Protein AF-A0A8T5FBT8-F1 (afdb_monomer)

Sequence (211 aa):
MKKEFRNFEDAKKFVLTLDLKTVKEWQEYCKLGTKPDNIPSIPNRTYKKEWISWGDWLATGRIATINFDYRTFKEARKFVQQLDLKRQKDWEEYRKSGKKPQDIPSNPHRTYKEEWKGIGDWLGTGRIATQDTTYRPFKEAREFVKKLGLQSGSEWTSYCKSDKKPQDIPYNTKKVYKKDWKGMGDWLGTGTIATYKIKYRSFIEARKFSQ

Solvent-accessible surface area (backbone atoms only — not comparable to full-atom values): 13052 Å² total; per-residue (Å²): 130,85,81,68,60,56,56,68,67,64,43,35,60,54,44,54,75,67,70,42,83,44,75,65,54,49,52,50,48,50,68,69,64,78,53,58,84,42,50,68,88,56,49,71,70,74,36,57,90,78,54,85,46,73,14,65,55,41,69,60,75,54,74,60,81,88,76,56,75,58,56,55,66,69,60,43,32,54,55,43,34,73,67,67,42,83,46,72,64,50,51,58,51,44,59,67,66,72,77,52,56,83,45,48,68,89,54,48,68,75,74,35,57,90,77,54,78,50,69,16,56,43,31,64,65,70,52,69,56,80,92,76,54,69,63,56,59,67,68,62,48,32,55,55,42,34,73,67,66,45,84,45,74,66,50,49,52,53,46,57,73,39,93,79,50,56,84,43,54,67,84,59,46,62,75,74,38,57,90,77,57,82,47,68,17,67,43,30,60,65,70,52,72,58,72,93,73,58,83,74,73,53,72,74,64,51,57,73,74,75,122

Mean predicted aligned error: 11.94 Å

pLDDT: mean 88.57, std 7.76, range [50.31, 96.75]

Secondary structure (DSSP, 8-state):
-PPPPPPHHHHHHHHHHTT--SHHHHHHHHHTS-S-TTS-SSHHHHTTTT---HHHHTT-----GGG--PPPHHHHHHHHHHTT--SHHHHHHHHHSS-S-TTS-SSHHHHSTTT---HHHHHTS-PPPGGG--PPPHHHHHHHHHHTT--SHHHHHHHHHSTTS-TTS-SSHHHHTTTT---HHHHHTS-PPPGGG--PPPHHHHHTT--

Radius of gyration: 32.69 Å; Cα contacts (8 Å, |Δi|>4): 165; chains: 1; bounding box: 84×32×94 Å

Structure (mmCIF, N/CA/C/O backbone):
data_AF-A0A8T5FBT8-F1
#
_entry.id   AF-A0A8T5FBT8-F1
#
loop_
_atom_site.group_PDB
_atom_site.id
_atom_site.type_symbol
_atom_site.label_atom_id
_atom_site.label_alt_id
_atom_site.label_comp_id
_atom_site.label_asym_id
_atom_site.label_entity_id
_atom_site.label_seq_id
_atom_site.pdbx_PDB_ins_code
_atom_site.Cartn_x
_atom_site.Cartn_y
_atom_site.Cartn_z
_atom_site.occupancy
_atom_site.B_iso_or_equiv
_atom_site.auth_seq_id
_atom_site.auth_comp_id
_atom_site.auth_asym_id
_atom_site.auth_atom_id
_atom_site.pdbx_PDB_model_num
ATOM 1 N N . MET A 1 1 ? 46.833 -4.107 -32.595 1.00 50.31 1 MET A N 1
ATOM 2 C CA . MET A 1 1 ? 45.722 -4.272 -33.560 1.00 50.31 1 MET A CA 1
ATOM 3 C C . MET A 1 1 ? 44.438 -3.767 -32.920 1.00 50.31 1 MET A C 1
ATOM 5 O O . MET A 1 1 ? 44.102 -4.238 -31.839 1.00 50.31 1 MET A O 1
ATOM 9 N N . LYS A 1 2 ? 43.748 -2.789 -33.521 1.00 57.59 2 LYS A N 1
ATOM 10 C CA . LYS A 1 2 ? 42.385 -2.444 -33.089 1.00 57.59 2 LYS A CA 1
ATOM 11 C C . LYS A 1 2 ? 41.481 -3.602 -33.513 1.00 57.59 2 LYS A C 1
ATOM 13 O O . LYS A 1 2 ? 41.467 -3.935 -34.691 1.00 57.59 2 LYS A O 1
ATOM 18 N N . LYS A 1 3 ? 40.798 -4.247 -32.562 1.00 70.56 3 LYS A N 1
ATOM 19 C CA . LYS A 1 3 ? 39.774 -5.244 -32.898 1.00 70.56 3 LYS A CA 1
ATOM 20 C C . LYS A 1 3 ? 38.647 -4.526 -33.635 1.00 70.56 3 LYS A C 1
ATOM 22 O O . LYS A 1 3 ? 38.112 -3.547 -33.117 1.00 70.56 3 LYS A O 1
ATOM 27 N N . GLU A 1 4 ? 38.334 -4.991 -34.834 1.00 85.88 4 GLU A N 1
ATOM 28 C CA . GLU A 1 4 ? 37.228 -4.477 -35.630 1.00 85.88 4 GLU A CA 1
ATOM 29 C C . GLU A 1 4 ? 35.958 -5.245 -35.244 1.00 85.88 4 GLU A C 1
ATOM 31 O O . GLU A 1 4 ? 35.891 -6.471 -35.355 1.00 85.88 4 GLU A O 1
ATOM 36 N N . PHE A 1 5 ? 34.979 -4.533 -34.686 1.00 90.19 5 PHE A N 1
ATOM 37 C CA . PHE A 1 5 ? 33.719 -5.121 -34.235 1.00 90.19 5 PHE A CA 1
ATOM 38 C C . PHE A 1 5 ? 32.657 -4.990 -35.324 1.00 90.19 5 PHE A C 1
ATOM 40 O O . PHE A 1 5 ? 32.619 -3.986 -36.035 1.00 90.19 5 PHE A O 1
ATOM 47 N N . ARG A 1 6 ? 31.761 -5.982 -35.428 1.00 91.69 6 ARG A N 1
ATOM 48 C CA . ARG A 1 6 ? 30.587 -5.876 -36.310 1.00 91.69 6 ARG A CA 1
ATOM 49 C C . ARG A 1 6 ? 29.723 -4.686 -35.893 1.00 91.69 6 ARG A C 1
ATOM 51 O O . ARG A 1 6 ? 29.757 -4.284 -34.727 1.00 91.69 6 ARG A O 1
ATOM 58 N N . ASN A 1 7 ? 28.915 -4.168 -36.817 1.00 92.88 7 ASN A N 1
ATOM 59 C CA . ASN A 1 7 ? 27.903 -3.166 -36.482 1.00 92.88 7 ASN A CA 1
ATOM 60 C C . ASN A 1 7 ? 26.914 -3.707 -35.427 1.00 92.88 7 ASN A C 1
ATOM 62 O O . ASN A 1 7 ? 26.814 -4.917 -35.202 1.00 92.88 7 ASN A O 1
ATOM 66 N N . PHE A 1 8 ? 26.208 -2.793 -34.761 1.00 90.44 8 PHE A N 1
ATOM 67 C CA . PHE A 1 8 ? 25.337 -3.119 -33.633 1.00 90.44 8 PHE A CA 1
ATOM 68 C C . PHE A 1 8 ? 24.254 -4.150 -33.981 1.00 90.44 8 PHE A C 1
ATOM 70 O O . PHE A 1 8 ? 24.066 -5.107 -33.233 1.00 90.44 8 PHE A O 1
ATOM 77 N N . GLU A 1 9 ? 23.595 -4.001 -35.131 1.00 89.88 9 GLU A N 1
ATOM 78 C CA . GLU A 1 9 ? 22.490 -4.871 -35.548 1.00 89.88 9 GLU A CA 1
ATOM 79 C C . GLU A 1 9 ? 22.947 -6.299 -35.860 1.00 89.88 9 GLU A C 1
ATOM 81 O O . GLU A 1 9 ? 22.329 -7.268 -35.419 1.00 89.88 9 GLU A O 1
ATOM 86 N N . ASP A 1 10 ? 24.065 -6.460 -36.564 1.00 90.75 10 ASP A N 1
ATOM 87 C CA . ASP A 1 10 ? 24.605 -7.785 -36.872 1.00 90.75 10 ASP A CA 1
ATOM 88 C C . ASP A 1 10 ? 25.160 -8.473 -35.624 1.00 90.75 10 ASP A C 1
ATOM 90 O O . ASP A 1 10 ? 25.024 -9.690 -35.464 1.00 90.75 10 ASP A O 1
ATOM 94 N N . ALA A 1 11 ? 25.747 -7.702 -34.706 1.00 92.25 11 ALA A N 1
ATOM 95 C CA . ALA A 1 11 ? 26.172 -8.227 -33.420 1.00 92.25 11 ALA A CA 1
ATOM 96 C C . ALA A 1 11 ? 24.966 -8.658 -32.569 1.00 92.25 11 ALA A C 1
ATOM 98 O O . ALA A 1 11 ? 25.002 -9.749 -31.998 1.00 92.25 11 ALA A O 1
ATOM 99 N N . LYS A 1 12 ? 23.871 -7.882 -32.554 1.00 90.44 12 LYS A N 1
ATOM 100 C CA . LYS A 1 12 ? 22.609 -8.268 -31.904 1.00 90.44 12 LYS A CA 1
ATOM 101 C C . LYS A 1 12 ? 22.050 -9.553 -32.486 1.00 90.44 12 LYS A C 1
ATOM 103 O O . LYS A 1 12 ? 21.814 -10.478 -31.720 1.00 90.44 12 LYS A O 1
ATOM 108 N N . LYS A 1 13 ? 21.905 -9.663 -33.812 1.00 90.06 13 LYS A N 1
ATOM 109 C CA . LYS A 1 13 ? 21.419 -10.894 -34.466 1.00 90.06 13 LYS A CA 1
ATOM 110 C C . LYS A 1 13 ? 22.194 -12.127 -34.012 1.00 90.06 13 LYS A C 1
ATOM 112 O O . LYS A 1 13 ? 21.581 -13.149 -33.736 1.00 90.06 13 LYS A O 1
ATOM 117 N N . PHE A 1 14 ? 23.517 -12.018 -33.878 1.00 91.00 14 PHE A N 1
ATOM 118 C CA . PHE A 1 14 ? 24.330 -13.094 -33.317 1.00 91.00 14 PHE A CA 1
ATOM 119 C C . PHE A 1 14 ? 23.972 -13.388 -31.852 1.00 91.00 14 PHE A C 1
ATOM 121 O O . PHE A 1 14 ? 23.706 -14.538 -31.516 1.00 91.00 14 PHE A O 1
ATOM 128 N N . VAL A 1 15 ? 23.914 -12.374 -30.983 1.00 90.00 15 VAL A N 1
ATOM 129 C CA . VAL A 1 15 ? 23.565 -12.562 -29.561 1.00 90.00 15 VAL A CA 1
ATOM 130 C C . VAL A 1 15 ? 22.191 -13.209 -29.373 1.00 90.00 15 VAL A C 1
ATOM 132 O O . VAL A 1 15 ? 22.046 -14.050 -28.488 1.00 90.00 15 VAL A O 1
ATOM 135 N N . LEU A 1 16 ? 21.215 -12.900 -30.233 1.00 86.94 16 LEU A N 1
ATOM 136 C CA . LEU A 1 16 ? 19.890 -13.531 -30.210 1.00 86.94 16 LEU A CA 1
ATOM 137 C C . LEU A 1 16 ? 19.959 -15.052 -30.396 1.00 86.94 16 LEU A C 1
ATOM 139 O O . LEU A 1 16 ? 19.184 -15.772 -29.776 1.00 86.94 16 LEU A O 1
ATOM 143 N N . THR A 1 17 ? 20.903 -15.552 -31.201 1.00 88.81 17 THR A N 1
ATOM 144 C CA . THR A 1 17 ? 21.064 -17.003 -31.423 1.00 88.81 17 THR A CA 1
ATOM 145 C C . THR A 1 17 ? 21.562 -17.759 -30.191 1.00 88.81 17 THR A C 1
ATOM 147 O O . THR A 1 17 ? 21.419 -18.975 -30.130 1.00 88.81 17 THR A O 1
ATOM 150 N N . LEU A 1 18 ? 22.131 -17.057 -29.204 1.00 89.06 18 LEU A N 1
ATOM 151 C CA . LEU A 1 18 ? 22.683 -17.661 -27.989 1.00 89.06 18 LEU A CA 1
ATOM 152 C C . LEU A 1 18 ? 21.629 -17.886 -26.891 1.00 89.06 18 LEU A C 1
ATOM 154 O O . LEU A 1 18 ? 21.925 -18.546 -25.901 1.00 89.06 18 LEU A O 1
ATOM 158 N N . ASP A 1 19 ? 20.438 -17.296 -27.039 1.00 87.38 19 ASP A N 1
ATOM 159 C CA . ASP A 1 19 ? 19.311 -17.353 -26.095 1.00 87.38 19 ASP A CA 1
ATOM 160 C C . ASP A 1 19 ? 19.640 -17.011 -24.621 1.00 87.38 19 ASP A C 1
ATOM 162 O O . ASP A 1 19 ? 18.972 -17.452 -23.684 1.00 87.38 19 ASP A O 1
ATOM 166 N N . LEU A 1 20 ? 20.666 -16.186 -24.398 1.00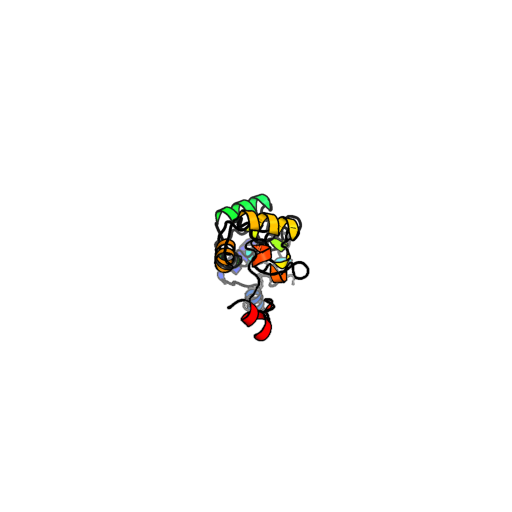 89.62 20 LEU A N 1
ATOM 167 C CA . LEU A 1 20 ? 21.128 -15.806 -23.060 1.00 89.62 20 LEU A CA 1
ATOM 168 C C . LEU A 1 20 ? 20.122 -14.863 -22.385 1.00 89.62 20 LEU A C 1
ATOM 170 O O . LEU A 1 20 ? 19.750 -13.822 -22.927 1.00 89.62 20 LEU A O 1
ATOM 174 N N . LYS A 1 21 ? 19.706 -15.184 -21.160 1.00 86.00 21 LYS A N 1
ATOM 175 C CA . LYS A 1 21 ? 18.652 -14.474 -20.415 1.00 86.00 21 LYS A CA 1
ATOM 176 C C . LYS A 1 21 ? 19.188 -13.491 -19.381 1.00 86.00 21 LYS A C 1
ATOM 178 O O . LYS A 1 21 ? 18.417 -12.703 -18.814 1.00 86.00 21 LYS A O 1
ATOM 183 N N . THR A 1 22 ? 20.484 -13.529 -19.077 1.00 87.94 22 THR A N 1
ATOM 184 C CA . THR A 1 22 ? 21.083 -12.666 -18.053 1.00 87.94 22 THR A CA 1
ATOM 185 C C . THR A 1 22 ? 22.426 -12.075 -18.467 1.00 87.94 22 THR A C 1
ATOM 187 O O . THR A 1 22 ? 23.188 -12.642 -19.244 1.00 87.94 22 THR A O 1
ATOM 190 N N . VAL A 1 23 ? 22.756 -10.919 -17.881 1.00 89.56 23 VAL A N 1
ATOM 191 C CA . VAL A 1 23 ? 24.086 -10.302 -18.034 1.00 89.56 23 VAL A CA 1
ATOM 192 C C . VAL A 1 23 ? 25.182 -11.228 -17.497 1.00 89.56 23 VAL A C 1
ATOM 194 O O . VAL A 1 23 ? 26.294 -11.229 -18.015 1.00 89.56 23 VAL A O 1
ATOM 197 N N . LYS A 1 24 ? 24.868 -12.042 -16.482 1.00 90.50 24 LYS A N 1
ATOM 198 C CA . LYS A 1 24 ? 25.791 -13.034 -15.926 1.00 90.50 24 LYS A CA 1
ATOM 199 C C . LYS A 1 24 ? 26.117 -14.123 -16.950 1.00 90.50 24 LYS A C 1
ATOM 201 O O . LYS A 1 24 ? 27.292 -14.365 -17.197 1.00 90.50 24 LYS A O 1
ATOM 206 N N . GLU A 1 25 ? 25.104 -14.691 -17.599 1.00 91.69 25 GLU A N 1
ATOM 207 C CA . GLU A 1 25 ? 25.287 -15.662 -18.687 1.00 91.69 25 GLU A CA 1
ATOM 208 C C . GLU A 1 25 ? 26.104 -15.072 -19.843 1.00 91.69 25 GLU A C 1
ATOM 210 O O . GLU A 1 25 ? 27.028 -15.712 -20.338 1.00 91.69 25 GLU A O 1
ATOM 215 N N . TRP A 1 26 ? 25.850 -13.812 -20.219 1.00 92.50 26 TRP A N 1
ATOM 216 C CA . TRP A 1 26 ? 26.673 -13.105 -21.207 1.00 92.50 26 TRP A CA 1
ATOM 217 C C . TRP A 1 26 ? 28.143 -12.986 -20.786 1.00 92.50 26 TRP A C 1
ATOM 219 O O . TRP A 1 26 ? 29.051 -13.224 -21.585 1.00 92.50 26 TRP A O 1
ATOM 229 N N . GLN A 1 27 ? 28.397 -12.617 -19.531 1.00 91.38 27 GLN A N 1
ATOM 230 C CA . GLN A 1 27 ? 29.753 -12.497 -18.999 1.00 91.38 27 GLN A CA 1
ATOM 231 C C . GLN A 1 27 ? 30.470 -13.849 -18.941 1.00 91.38 27 GLN A C 1
ATOM 233 O O . GLN A 1 27 ? 31.660 -13.909 -19.243 1.00 91.38 27 GLN A O 1
ATOM 238 N N . GLU A 1 28 ? 29.772 -14.919 -18.568 1.00 92.50 28 GLU A N 1
ATOM 239 C CA . GLU A 1 28 ? 30.306 -16.283 -18.560 1.00 92.50 28 GLU A CA 1
ATOM 240 C C . GLU A 1 28 ? 30.627 -16.752 -19.981 1.00 92.50 28 GLU A C 1
ATOM 242 O O . GLU A 1 28 ? 31.759 -17.160 -20.236 1.00 92.50 28 GLU A O 1
ATOM 247 N N . TYR A 1 29 ? 29.711 -16.557 -20.932 1.00 91.00 29 TYR A N 1
ATOM 248 C CA . TYR A 1 29 ? 29.947 -16.821 -22.353 1.00 91.00 29 TYR A CA 1
ATOM 249 C C . TYR A 1 29 ? 31.189 -16.087 -22.885 1.00 91.00 29 TYR A C 1
ATOM 251 O O . TYR A 1 29 ? 32.042 -16.679 -23.545 1.00 91.00 29 TYR A O 1
ATOM 259 N N . CYS A 1 30 ? 31.358 -14.808 -22.535 1.00 90.06 30 CYS A N 1
ATOM 260 C CA . CYS A 1 30 ? 32.544 -14.041 -22.920 1.00 90.06 30 CYS A CA 1
ATOM 261 C C . CYS A 1 30 ? 33.844 -14.585 -22.305 1.00 90.06 30 CYS A C 1
ATOM 263 O O . CYS A 1 30 ? 34.897 -14.475 -22.934 1.00 90.06 30 CYS A O 1
ATOM 265 N N . LYS A 1 31 ? 33.789 -15.136 -21.085 1.00 89.31 31 LYS A N 1
ATOM 266 C CA . LYS A 1 31 ? 34.951 -15.694 -20.372 1.00 89.31 31 LYS A CA 1
ATOM 267 C C . LYS A 1 31 ? 35.376 -17.060 -20.904 1.00 89.31 31 LYS A C 1
ATOM 269 O O . LYS A 1 31 ? 36.562 -17.359 -20.854 1.00 89.31 31 LYS A O 1
ATOM 274 N N . LEU A 1 32 ? 34.443 -17.852 -21.435 1.00 86.94 32 LEU A N 1
ATOM 275 C CA . LEU A 1 32 ? 34.729 -19.163 -22.032 1.00 86.94 32 LEU A CA 1
ATOM 276 C C . LEU A 1 32 ? 35.612 -19.079 -23.289 1.00 86.94 32 LEU A C 1
ATOM 278 O O . LEU A 1 32 ? 36.100 -20.100 -23.758 1.00 86.94 32 LEU A O 1
ATOM 282 N N . GLY A 1 33 ? 35.813 -17.883 -23.854 1.00 77.06 33 GLY A N 1
ATOM 283 C CA . GLY A 1 33 ? 36.678 -17.674 -25.019 1.00 77.06 33 GLY A CA 1
ATOM 284 C C . GLY A 1 33 ? 36.089 -18.169 -26.344 1.00 77.06 33 GLY A C 1
ATOM 285 O O . GLY A 1 33 ? 36.704 -17.984 -27.386 1.00 77.06 33 GLY A O 1
ATOM 286 N N . THR A 1 34 ? 34.878 -18.731 -26.333 1.00 81.50 34 THR A N 1
ATOM 287 C CA . THR A 1 34 ? 34.148 -19.210 -27.522 1.00 81.50 34 THR A CA 1
ATOM 288 C C . THR A 1 34 ? 33.443 -18.091 -28.295 1.00 81.50 34 THR A C 1
ATOM 290 O O . THR A 1 34 ? 32.908 -18.311 -29.381 1.00 81.50 34 THR A O 1
ATOM 293 N N . LYS A 1 35 ? 33.440 -16.870 -27.747 1.00 86.69 35 LYS A N 1
ATOM 294 C CA . LYS A 1 35 ? 32.869 -15.681 -28.380 1.00 86.69 35 LYS A CA 1
ATOM 295 C C . LYS A 1 35 ? 33.712 -15.252 -29.591 1.00 86.69 35 LYS A C 1
ATOM 297 O O . LYS A 1 35 ? 34.892 -14.951 -29.398 1.00 86.69 35 LYS A O 1
ATOM 302 N N . PRO A 1 36 ? 33.108 -15.040 -30.775 1.00 88.62 36 PRO A N 1
ATOM 303 C CA . PRO A 1 36 ? 33.810 -14.499 -31.935 1.00 88.62 36 PRO A CA 1
ATOM 304 C C . PRO A 1 36 ? 34.576 -13.208 -31.616 1.00 88.62 36 PRO A C 1
ATOM 306 O O . PRO A 1 36 ? 34.110 -12.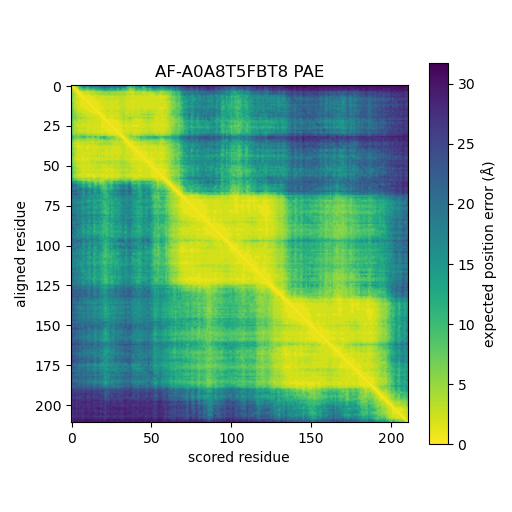356 -30.848 1.00 88.62 36 PRO A O 1
ATOM 309 N N . ASP A 1 37 ? 35.751 -13.033 -32.222 1.00 87.31 37 ASP A N 1
ATOM 310 C CA . ASP A 1 37 ? 36.612 -11.870 -31.969 1.00 87.31 37 ASP A CA 1
ATOM 311 C C . ASP A 1 37 ? 35.969 -10.535 -32.358 1.00 87.31 37 ASP A C 1
ATOM 313 O O . ASP A 1 37 ? 36.250 -9.508 -31.739 1.00 87.31 37 ASP A O 1
ATOM 317 N N . ASN A 1 38 ? 35.053 -10.567 -33.327 1.00 89.31 38 ASN A N 1
ATOM 318 C CA . ASN A 1 38 ? 34.324 -9.403 -33.821 1.00 89.31 38 ASN A CA 1
ATOM 319 C C . ASN A 1 38 ? 33.037 -9.080 -33.041 1.00 89.31 38 ASN A C 1
ATOM 321 O O . ASN A 1 38 ? 32.287 -8.190 -33.445 1.00 89.31 38 ASN A O 1
ATOM 325 N N . ILE A 1 39 ? 32.801 -9.751 -31.910 1.00 90.50 39 ILE A N 1
ATOM 326 C CA . ILE A 1 39 ? 31.744 -9.415 -30.950 1.00 90.50 39 ILE A CA 1
ATOM 327 C C . ILE A 1 39 ? 32.398 -8.832 -29.688 1.00 90.50 39 ILE A C 1
ATOM 329 O O . ILE A 1 39 ? 33.260 -9.484 -29.091 1.00 90.50 39 ILE A O 1
ATOM 333 N N . PRO A 1 40 ? 32.038 -7.620 -29.239 1.00 91.50 40 PRO A N 1
ATOM 334 C CA . PRO A 1 40 ? 32.637 -7.032 -28.046 1.00 91.50 40 PRO A CA 1
ATOM 335 C C . PRO A 1 40 ? 32.128 -7.715 -26.773 1.00 91.50 40 PRO A C 1
ATOM 337 O O . PRO A 1 40 ? 30.946 -8.009 -26.655 1.00 91.50 40 PRO A O 1
ATOM 340 N N . SER A 1 41 ? 32.991 -7.915 -25.772 1.00 91.06 41 SER A N 1
ATOM 341 C CA . SER A 1 41 ? 32.565 -8.403 -24.446 1.00 91.06 41 SER A CA 1
ATOM 342 C C . SER A 1 41 ? 31.829 -7.338 -23.622 1.00 91.06 41 SER A C 1
ATOM 344 O O . SER A 1 41 ? 31.046 -7.673 -22.733 1.00 91.06 41 SER A O 1
ATOM 346 N N . ILE A 1 42 ? 32.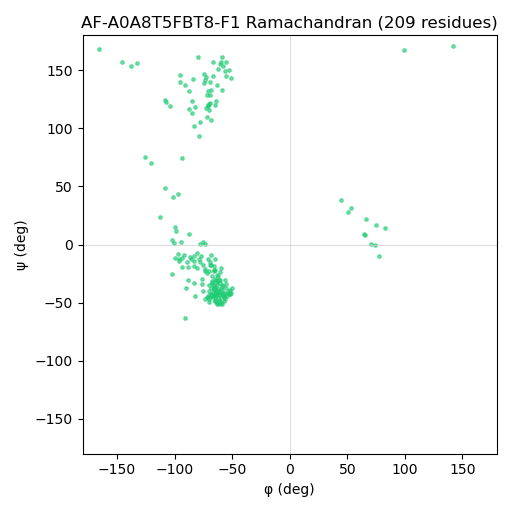059 -6.056 -23.933 1.00 91.38 42 ILE A N 1
ATOM 347 C CA . ILE A 1 42 ? 31.457 -4.890 -23.270 1.00 91.38 42 ILE A CA 1
ATOM 348 C C . ILE A 1 42 ? 30.678 -4.063 -24.317 1.00 91.38 42 ILE A C 1
ATOM 350 O O . ILE A 1 42 ? 31.113 -2.972 -24.700 1.00 91.38 42 ILE A O 1
ATOM 354 N N . PRO A 1 43 ? 29.544 -4.579 -24.829 1.00 92.31 43 PRO A N 1
ATOM 355 C CA . PRO A 1 43 ? 28.821 -3.979 -25.953 1.00 92.31 43 PRO A CA 1
ATOM 356 C C . PRO A 1 43 ? 28.291 -2.575 -25.639 1.00 92.31 43 PRO A C 1
ATOM 358 O O . PRO A 1 43 ? 28.304 -1.712 -26.507 1.00 92.31 43 PRO A O 1
ATOM 361 N N . ASN A 1 44 ? 27.941 -2.294 -24.382 1.00 91.06 44 ASN A N 1
ATOM 362 C CA . ASN A 1 44 ? 27.490 -0.974 -23.938 1.00 91.06 44 ASN A CA 1
ATOM 363 C C . ASN A 1 44 ? 28.562 0.123 -24.018 1.00 91.06 44 ASN A C 1
ATOM 365 O O . ASN A 1 44 ? 28.230 1.306 -24.032 1.00 91.06 44 ASN A O 1
ATOM 369 N N . ARG A 1 45 ? 29.850 -0.246 -24.039 1.00 90.75 45 ARG A N 1
ATOM 370 C CA . ARG A 1 45 ? 30.947 0.704 -24.281 1.00 90.75 45 ARG A CA 1
ATOM 371 C C . ARG A 1 45 ? 31.279 0.820 -25.762 1.00 90.75 45 ARG A C 1
ATOM 373 O O . ARG A 1 45 ? 31.597 1.916 -26.210 1.00 90.75 45 ARG A O 1
ATOM 380 N N . THR A 1 46 ? 31.210 -0.289 -26.496 1.00 93.19 46 THR A N 1
ATOM 381 C CA . THR A 1 46 ? 31.510 -0.323 -27.932 1.00 93.19 46 THR A CA 1
ATOM 382 C C . THR A 1 46 ? 30.439 0.395 -28.750 1.00 93.19 46 THR A C 1
ATOM 384 O O . THR A 1 46 ? 30.764 1.277 -29.535 1.00 93.19 46 THR A O 1
ATOM 387 N N . TYR A 1 47 ? 29.166 0.079 -28.520 1.00 93.00 47 TYR A N 1
ATOM 388 C CA . TYR A 1 47 ? 28.018 0.616 -29.254 1.00 93.00 47 TYR A CA 1
ATOM 389 C C . TYR A 1 47 ? 27.378 1.786 -28.512 1.00 93.00 47 TYR A C 1
ATOM 391 O O . TYR A 1 47 ? 26.169 1.840 -28.338 1.00 93.00 47 TYR A O 1
ATOM 399 N N . LYS A 1 48 ? 28.188 2.708 -27.979 1.00 89.50 48 LYS A N 1
ATOM 400 C CA . LYS A 1 48 ? 27.710 3.750 -27.052 1.00 89.50 48 LYS A CA 1
ATOM 401 C C . LYS A 1 48 ? 26.569 4.607 -27.627 1.00 89.50 48 LYS A C 1
ATOM 403 O O . LYS A 1 48 ? 25.768 5.112 -26.848 1.00 89.50 48 LYS A O 1
ATOM 408 N N . LYS A 1 49 ? 26.522 4.812 -28.950 1.00 88.50 49 LYS A N 1
ATOM 409 C CA . LYS A 1 49 ? 25.495 5.638 -29.608 1.00 88.50 49 LYS A CA 1
ATOM 410 C C . LYS A 1 49 ? 24.200 4.861 -29.854 1.00 88.50 49 LYS A C 1
ATOM 412 O O . LYS A 1 49 ? 23.129 5.446 -29.800 1.00 88.50 49 LYS A O 1
ATOM 417 N N . GLU A 1 50 ? 24.315 3.566 -30.111 1.00 91.38 50 GLU A N 1
ATOM 418 C CA . GLU A 1 50 ? 23.222 2.661 -30.466 1.00 91.38 50 GLU A CA 1
ATOM 419 C C . GLU A 1 50 ? 22.682 1.881 -29.254 1.00 91.38 50 GLU A C 1
ATOM 421 O O . GLU A 1 50 ? 21.631 1.250 -29.322 1.00 91.38 50 GLU A O 1
ATOM 426 N N . TRP A 1 51 ? 23.396 1.909 -28.127 1.00 88.75 51 TRP A N 1
ATOM 427 C CA . TRP A 1 51 ? 23.075 1.126 -26.943 1.00 88.75 51 TRP A CA 1
ATOM 428 C C . TRP A 1 51 ? 21.810 1.621 -26.239 1.00 88.75 51 TRP A C 1
ATOM 430 O O . TRP A 1 51 ? 21.796 2.692 -25.634 1.00 88.75 51 TRP A O 1
ATOM 440 N N . ILE A 1 52 ? 20.785 0.770 -26.219 1.00 84.00 52 ILE A N 1
ATOM 441 C CA . ILE A 1 52 ? 19.535 1.021 -25.493 1.00 84.00 52 ILE A CA 1
ATOM 442 C C . ILE A 1 52 ? 19.631 0.458 -24.070 1.00 84.00 52 ILE A C 1
ATOM 444 O O . ILE A 1 52 ? 19.567 1.184 -23.078 1.00 84.00 52 ILE A O 1
ATOM 448 N N . SER A 1 53 ? 19.774 -0.863 -23.941 1.00 84.94 53 SER A N 1
ATOM 449 C CA . SER A 1 53 ? 19.881 -1.536 -22.646 1.00 84.94 53 SER A CA 1
ATOM 450 C C . SER A 1 53 ? 20.384 -2.971 -22.792 1.00 84.94 53 SER A C 1
ATOM 452 O O . SER A 1 53 ? 20.369 -3.551 -23.875 1.00 84.94 53 SER A O 1
ATOM 454 N N . TRP A 1 54 ? 20.739 -3.594 -21.667 1.00 87.75 54 TRP A N 1
ATOM 455 C CA . TRP A 1 54 ? 20.988 -5.037 -21.628 1.00 87.75 54 TRP A CA 1
ATOM 456 C C . TRP A 1 54 ? 19.756 -5.865 -22.008 1.00 87.75 54 TRP A C 1
ATOM 458 O O . TRP A 1 54 ? 19.904 -6.955 -22.553 1.00 87.75 54 TRP A O 1
ATOM 468 N N . GLY A 1 55 ? 18.550 -5.358 -21.732 1.00 86.06 55 GLY A N 1
ATOM 469 C CA . GLY A 1 55 ? 17.308 -6.020 -22.118 1.00 86.06 55 GLY A CA 1
ATOM 470 C C . GLY A 1 55 ? 17.114 -6.079 -23.628 1.00 86.06 55 GLY A C 1
ATOM 471 O O . GLY A 1 55 ? 16.658 -7.102 -24.130 1.00 86.06 55 GLY A O 1
ATOM 472 N N . ASP A 1 56 ? 17.507 -5.011 -24.324 1.00 86.25 56 ASP A N 1
ATOM 473 C CA . ASP A 1 56 ? 17.507 -4.918 -25.786 1.00 86.25 56 ASP A CA 1
ATOM 474 C C . ASP A 1 56 ? 18.614 -5.783 -26.412 1.00 86.25 56 ASP A C 1
ATOM 476 O O . ASP A 1 56 ? 18.356 -6.555 -27.331 1.00 86.25 56 ASP A O 1
ATOM 480 N N . TRP A 1 57 ? 19.829 -5.731 -25.858 1.00 90.06 57 TRP A N 1
ATOM 481 C CA . TRP A 1 57 ? 20.969 -6.518 -26.341 1.00 90.06 57 TRP A CA 1
ATOM 482 C C . TRP A 1 57 ? 20.756 -8.035 -26.239 1.00 90.06 57 TRP A C 1
ATOM 484 O O . TRP A 1 57 ? 21.138 -8.774 -27.140 1.00 90.06 57 TRP A O 1
ATOM 494 N N . LEU A 1 58 ? 20.144 -8.499 -25.146 1.00 89.81 58 LEU A N 1
ATOM 495 C CA . LEU A 1 58 ? 19.856 -9.918 -24.899 1.00 89.81 58 LEU A CA 1
ATOM 496 C C . LEU A 1 58 ? 18.441 -10.333 -25.350 1.00 89.81 58 LEU A C 1
ATOM 498 O O . LEU A 1 58 ? 18.027 -11.454 -25.077 1.00 89.81 58 LEU A O 1
ATOM 502 N N . ALA A 1 59 ? 17.662 -9.416 -25.941 1.00 81.62 59 ALA A N 1
ATOM 503 C CA . ALA A 1 59 ? 16.231 -9.577 -26.242 1.00 81.62 59 ALA A CA 1
ATOM 504 C C . ALA A 1 59 ? 15.391 -10.197 -25.113 1.00 81.62 59 ALA A C 1
ATOM 506 O O . ALA A 1 59 ? 14.455 -10.963 -25.332 1.00 81.62 59 ALA A O 1
ATOM 507 N N . THR A 1 60 ? 15.692 -9.825 -23.870 1.00 77.69 60 THR A N 1
ATOM 508 C CA . THR A 1 60 ? 14.898 -10.250 -22.707 1.00 77.69 60 THR A CA 1
ATOM 509 C C . THR A 1 60 ? 13.721 -9.317 -22.436 1.00 77.69 60 THR A C 1
ATOM 511 O O . THR A 1 60 ? 12.898 -9.611 -21.571 1.00 77.69 60 THR A O 1
ATOM 514 N N . GLY A 1 61 ? 13.672 -8.153 -23.098 1.00 66.38 61 GLY A N 1
ATOM 515 C CA . GLY A 1 61 ? 12.672 -7.111 -22.843 1.00 66.38 61 GLY A CA 1
ATOM 516 C C . GLY A 1 61 ? 12.764 -6.487 -21.442 1.00 66.38 61 GLY A C 1
ATOM 517 O O . GLY A 1 61 ? 11.874 -5.744 -21.033 1.00 66.38 61 GLY A O 1
ATOM 518 N N . ARG A 1 62 ? 13.824 -6.787 -20.672 1.00 66.56 62 ARG A N 1
ATOM 519 C CA . ARG A 1 62 ? 14.024 -6.267 -19.312 1.00 66.56 62 ARG A CA 1
ATOM 520 C C . ARG A 1 62 ? 14.531 -4.827 -19.349 1.00 66.56 62 ARG A C 1
ATOM 522 O O . ARG A 1 62 ? 15.708 -4.583 -19.603 1.00 66.56 62 ARG A O 1
ATOM 529 N N . ILE A 1 63 ? 13.655 -3.883 -19.029 1.00 67.25 63 ILE A N 1
ATOM 530 C CA . ILE A 1 63 ? 14.002 -2.469 -18.855 1.00 67.25 63 ILE A CA 1
ATOM 531 C C . ILE A 1 63 ? 14.352 -2.220 -17.382 1.00 67.25 63 ILE A C 1
ATOM 533 O O . ILE A 1 63 ? 13.696 -2.735 -16.473 1.00 67.25 63 ILE A O 1
ATOM 537 N N . ALA A 1 64 ? 15.419 -1.456 -17.133 1.00 65.62 64 ALA A N 1
ATOM 538 C CA . ALA A 1 64 ? 15.780 -1.050 -15.779 1.00 65.62 64 ALA A CA 1
ATOM 539 C C . ALA A 1 64 ? 14.671 -0.169 -15.188 1.00 65.62 64 ALA A C 1
ATOM 541 O O . ALA A 1 64 ? 14.189 0.744 -15.848 1.00 65.62 64 ALA A O 1
ATOM 542 N N . THR A 1 65 ? 14.306 -0.385 -13.922 1.00 64.88 65 THR A N 1
ATOM 543 C CA . THR A 1 65 ? 13.169 0.309 -13.284 1.00 64.88 65 THR A CA 1
ATOM 544 C C . THR A 1 65 ? 13.286 1.832 -13.238 1.00 64.88 65 THR A C 1
ATOM 546 O O . THR A 1 65 ? 12.278 2.501 -13.043 1.00 64.88 65 THR A O 1
ATOM 549 N N . ILE A 1 66 ? 14.507 2.362 -13.363 1.00 64.44 66 ILE A N 1
ATOM 550 C CA . ILE A 1 66 ? 14.799 3.801 -13.420 1.00 64.44 66 ILE A CA 1
ATOM 551 C C . ILE A 1 66 ? 14.402 4.441 -14.759 1.00 64.44 66 ILE A C 1
ATOM 553 O O . ILE A 1 66 ? 14.180 5.641 -14.803 1.00 64.44 66 ILE A O 1
ATOM 557 N N . ASN A 1 67 ? 14.266 3.640 -15.818 1.00 69.50 67 ASN A N 1
ATOM 558 C CA . ASN A 1 67 ? 13.905 4.095 -17.161 1.00 69.50 67 ASN A CA 1
ATOM 559 C C . ASN A 1 67 ? 12.408 3.894 -17.465 1.00 69.50 67 ASN A C 1
ATOM 561 O O . ASN A 1 67 ? 12.021 3.939 -18.628 1.00 69.50 67 ASN A O 1
ATOM 565 N N . PHE A 1 68 ? 11.575 3.583 -16.464 1.00 74.75 68 PHE A N 1
ATOM 566 C CA . PHE A 1 68 ? 10.134 3.453 -16.678 1.00 74.75 68 PHE A CA 1
ATOM 567 C C . PHE A 1 68 ? 9.440 4.810 -16.588 1.00 74.75 68 PHE A C 1
ATOM 569 O O . PHE A 1 68 ? 9.471 5.454 -15.538 1.00 74.75 68 PHE A O 1
ATOM 576 N N . ASP A 1 69 ? 8.722 5.163 -17.652 1.00 84.06 69 ASP A N 1
ATOM 577 C CA . ASP A 1 69 ? 7.737 6.240 -17.646 1.00 84.06 69 ASP A CA 1
ATOM 578 C C . ASP A 1 69 ? 6.445 5.728 -17.000 1.00 84.06 69 ASP A C 1
ATOM 580 O O . ASP A 1 69 ? 5.602 5.085 -17.631 1.00 84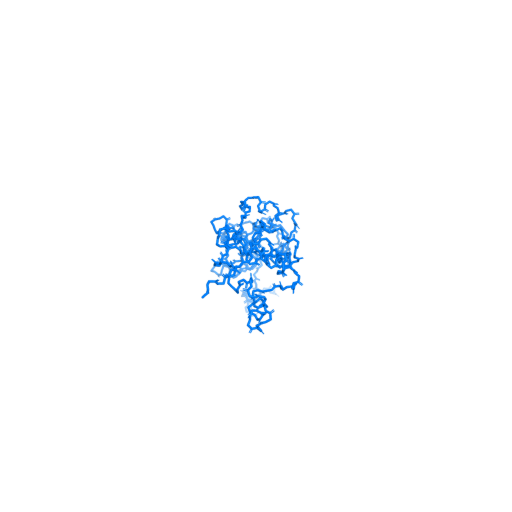.06 69 ASP A O 1
ATOM 584 N N . TYR A 1 70 ? 6.316 5.942 -15.691 1.00 89.25 70 TYR A N 1
ATOM 585 C CA . TYR A 1 70 ? 5.103 5.574 -14.965 1.00 89.25 70 TYR A CA 1
ATOM 586 C C . TYR A 1 70 ? 3.965 6.547 -15.268 1.00 89.25 70 TYR A C 1
ATOM 588 O O . TYR A 1 70 ? 4.175 7.755 -15.383 1.00 89.25 70 TYR A O 1
ATOM 596 N N . ARG A 1 71 ? 2.732 6.030 -15.288 1.00 92.50 71 ARG A N 1
ATOM 597 C CA . ARG A 1 71 ? 1.528 6.874 -15.316 1.00 92.50 71 ARG A CA 1
ATOM 598 C C . ARG A 1 71 ? 1.522 7.861 -14.154 1.00 92.50 71 ARG A C 1
ATOM 600 O O . ARG A 1 71 ? 2.081 7.581 -13.087 1.00 92.50 71 ARG A O 1
ATOM 607 N N . THR A 1 72 ? 0.789 8.960 -14.313 1.00 95.06 72 THR A N 1
ATOM 608 C CA . THR A 1 72 ? 0.514 9.860 -13.188 1.00 95.06 72 THR A CA 1
ATOM 609 C C . THR A 1 72 ? -0.195 9.104 -12.063 1.00 95.06 72 THR A C 1
ATOM 611 O O . THR A 1 72 ? -0.911 8.126 -12.309 1.00 95.06 72 THR A O 1
ATOM 614 N N . PHE A 1 73 ? -0.047 9.562 -10.815 1.00 95.38 73 PHE A N 1
ATOM 615 C CA . PHE A 1 73 ? -0.695 8.911 -9.672 1.00 95.38 73 PHE A CA 1
ATOM 616 C C . PHE A 1 73 ? -2.203 8.732 -9.889 1.00 95.38 73 PHE A C 1
ATOM 618 O O . PHE A 1 73 ? -2.745 7.663 -9.618 1.00 95.38 73 PHE A O 1
ATOM 625 N N . LYS A 1 74 ? -2.882 9.754 -10.427 1.00 96.19 74 LYS A N 1
ATOM 626 C CA . LYS A 1 74 ? -4.334 9.733 -10.661 1.00 96.19 74 LYS A CA 1
ATOM 627 C C . LYS A 1 74 ? -4.749 8.640 -11.646 1.00 96.19 74 LYS A C 1
ATOM 629 O O . LYS A 1 74 ? -5.704 7.912 -11.377 1.00 96.19 74 LYS A O 1
ATOM 634 N N . GLU A 1 75 ? -4.042 8.509 -12.763 1.00 95.69 75 GLU A N 1
ATOM 635 C CA . GLU A 1 75 ? -4.335 7.503 -13.789 1.00 95.69 75 GLU A CA 1
ATOM 636 C C . GLU A 1 75 ? -4.010 6.094 -13.302 1.00 95.69 75 GLU A C 1
ATOM 638 O O . GLU A 1 75 ? -4.804 5.170 -13.486 1.00 95.69 75 GLU A O 1
ATOM 643 N N . ALA A 1 76 ? -2.864 5.936 -12.637 1.00 96.25 76 ALA A N 1
ATOM 644 C CA . ALA A 1 76 ? -2.431 4.661 -12.093 1.00 96.25 76 ALA A CA 1
ATOM 645 C C . ALA A 1 76 ? -3.385 4.177 -10.987 1.00 96.25 76 ALA A C 1
ATOM 647 O O . ALA A 1 76 ? -3.817 3.025 -11.003 1.00 96.25 76 ALA A O 1
ATOM 648 N N . ARG A 1 77 ? -3.803 5.078 -10.089 1.00 96.62 77 ARG A N 1
ATOM 649 C CA . ARG A 1 77 ? -4.811 4.823 -9.049 1.00 96.62 77 ARG A CA 1
ATOM 650 C C . ARG A 1 77 ? -6.150 4.430 -9.661 1.00 96.62 77 ARG A C 1
ATOM 652 O O . ARG A 1 77 ? -6.713 3.421 -9.259 1.00 96.62 77 ARG A O 1
ATOM 659 N N . LYS A 1 78 ? -6.647 5.174 -10.657 1.00 96.75 78 LYS A N 1
ATOM 660 C CA . LYS A 1 78 ? -7.910 4.847 -11.343 1.00 96.75 78 LYS A CA 1
ATOM 661 C C . LYS A 1 78 ? -7.868 3.444 -11.952 1.00 96.75 78 LYS A C 1
ATOM 663 O O . LYS A 1 78 ? -8.817 2.688 -11.784 1.00 96.75 78 LYS A O 1
ATOM 668 N N . PHE A 1 79 ? -6.762 3.088 -12.604 1.00 96.31 79 PHE A N 1
ATOM 669 C CA . PHE A 1 79 ? -6.558 1.746 -13.144 1.00 96.31 79 PHE A CA 1
ATOM 670 C C . PHE A 1 79 ? -6.568 0.677 -12.044 1.00 96.31 79 PHE A C 1
ATOM 672 O O . PHE A 1 79 ? -7.282 -0.313 -12.160 1.00 96.31 79 PHE A O 1
ATOM 679 N N . VAL A 1 80 ? -5.816 0.871 -10.956 1.00 96.44 80 VAL A N 1
ATOM 680 C CA . VAL A 1 80 ? -5.754 -0.132 -9.883 1.00 96.44 80 VAL A CA 1
ATOM 681 C C . VAL A 1 80 ? -7.095 -0.300 -9.172 1.00 96.44 80 VAL A C 1
ATOM 683 O O . VAL A 1 80 ? -7.465 -1.423 -8.842 1.00 96.44 80 VAL A O 1
ATOM 686 N N . GLN A 1 81 ? -7.861 0.775 -9.000 1.00 96.25 81 GLN A N 1
ATOM 687 C CA . GLN A 1 81 ? -9.205 0.713 -8.422 1.00 96.25 81 GLN A CA 1
ATOM 688 C C . GLN A 1 81 ? -10.186 -0.092 -9.289 1.00 96.25 81 GLN A C 1
ATOM 690 O O . GLN A 1 81 ? -11.061 -0.761 -8.750 1.00 96.25 81 GLN A O 1
ATOM 695 N N . GLN A 1 82 ? -10.013 -0.102 -10.615 1.00 96.00 82 GLN A N 1
ATOM 696 C CA . GLN A 1 82 ? -10.820 -0.931 -11.523 1.00 96.00 82 GLN A CA 1
ATOM 697 C C . GLN A 1 82 ? -10.539 -2.436 -11.385 1.00 96.00 82 GLN A C 1
ATOM 699 O O . GLN A 1 82 ? -11.360 -3.241 -11.813 1.00 96.00 82 GLN A O 1
ATOM 704 N N . LEU A 1 83 ? -9.409 -2.828 -10.784 1.00 94.38 83 LEU A N 1
ATOM 705 C CA . LEU A 1 83 ? -9.075 -4.235 -10.528 1.00 94.38 83 LEU A CA 1
ATOM 706 C C . LEU A 1 83 ? -9.835 -4.823 -9.328 1.00 94.38 83 LEU A C 1
ATOM 708 O O . LEU A 1 83 ? -9.750 -6.024 -9.090 1.00 94.38 83 LEU A O 1
ATOM 712 N N . ASP A 1 84 ? -10.519 -3.977 -8.552 1.00 93.94 84 ASP A N 1
ATOM 713 C CA . ASP A 1 84 ? -11.317 -4.334 -7.374 1.00 93.94 84 ASP A CA 1
ATOM 714 C C . ASP A 1 84 ? -10.579 -5.166 -6.299 1.00 93.94 84 ASP A C 1
ATOM 716 O O . ASP A 1 84 ? -11.158 -5.975 -5.569 1.00 93.94 84 ASP A O 1
ATOM 720 N N . LEU A 1 85 ? -9.268 -4.950 -6.173 1.00 94.44 85 LEU A N 1
ATOM 721 C CA . LEU A 1 85 ? -8.422 -5.603 -5.172 1.00 94.44 85 LEU A CA 1
ATOM 722 C C . LEU A 1 85 ? -8.774 -5.101 -3.762 1.00 94.44 85 LEU A C 1
ATOM 724 O O . LEU A 1 85 ? -8.867 -3.898 -3.521 1.00 94.44 85 LEU A O 1
ATOM 728 N N . LYS A 1 86 ? -8.932 -6.004 -2.787 1.00 89.62 86 LYS A N 1
ATOM 729 C CA . LYS A 1 86 ? -9.475 -5.651 -1.460 1.00 89.62 86 LYS A CA 1
ATOM 730 C C . LYS A 1 86 ? -8.409 -5.522 -0.380 1.00 89.62 86 LYS A C 1
ATOM 732 O O . LYS A 1 86 ? -8.639 -4.882 0.653 1.00 89.62 86 LYS A O 1
ATOM 737 N N . ARG A 1 87 ? -7.269 -6.187 -0.542 1.00 90.62 87 ARG A N 1
ATOM 738 C CA . ARG A 1 87 ? -6.204 -6.275 0.462 1.00 90.62 87 ARG A CA 1
ATOM 739 C C . ARG A 1 87 ? -4.847 -5.992 -0.166 1.00 90.62 87 ARG A C 1
ATOM 741 O O . ARG A 1 87 ? -4.618 -6.229 -1.346 1.00 90.62 87 ARG A O 1
ATOM 748 N N . GLN A 1 88 ? -3.907 -5.554 0.670 1.00 91.50 88 GLN A N 1
ATOM 749 C CA . GLN A 1 88 ? -2.508 -5.400 0.265 1.00 91.50 88 GLN A CA 1
ATOM 750 C C . GLN A 1 88 ? -1.932 -6.703 -0.307 1.00 91.50 88 GLN A C 1
ATOM 752 O O . GLN A 1 88 ? -1.180 -6.664 -1.275 1.00 91.50 88 GLN A O 1
ATOM 757 N N . LYS A 1 89 ? -2.316 -7.853 0.259 1.00 93.69 89 LYS A N 1
ATOM 758 C CA . LYS A 1 89 ? -1.900 -9.163 -0.247 1.00 93.69 89 LYS A CA 1
ATOM 759 C C . LYS A 1 89 ? -2.326 -9.372 -1.705 1.00 93.69 89 LYS A C 1
ATOM 761 O O . LYS A 1 89 ? -1.513 -9.796 -2.516 1.00 93.69 89 LYS A O 1
ATOM 766 N N . ASP A 1 90 ? -3.547 -8.973 -2.051 1.00 95.06 90 ASP A N 1
ATOM 767 C CA . ASP A 1 90 ? -4.076 -9.076 -3.413 1.00 95.06 90 ASP A CA 1
ATOM 768 C C . ASP A 1 90 ? -3.246 -8.217 -4.387 1.00 95.06 90 ASP A C 1
ATOM 770 O O . ASP A 1 90 ? -2.926 -8.648 -5.493 1.00 95.06 90 ASP A O 1
ATOM 774 N N . TRP A 1 91 ? -2.805 -7.027 -3.957 1.00 95.94 91 TRP A N 1
ATOM 775 C CA . TRP A 1 91 ? -1.864 -6.202 -4.728 1.00 95.94 91 TRP A CA 1
ATOM 776 C C . TRP A 1 91 ? -0.495 -6.867 -4.905 1.00 95.94 91 TRP A C 1
ATOM 778 O O . TRP A 1 91 ? 0.103 -6.805 -5.982 1.00 95.94 91 TRP A O 1
ATOM 788 N N . GLU A 1 92 ? 0.019 -7.508 -3.856 1.00 94.88 92 GLU A N 1
ATOM 789 C CA . GLU A 1 92 ? 1.298 -8.215 -3.897 1.00 94.88 92 GLU A CA 1
ATOM 790 C C . GLU A 1 92 ? 1.274 -9.428 -4.829 1.00 94.88 92 GLU A C 1
ATOM 792 O O . GLU A 1 92 ? 2.267 -9.682 -5.515 1.00 94.88 92 GLU A O 1
ATOM 797 N N . GLU A 1 93 ? 0.160 -10.152 -4.873 1.00 95.62 93 GLU A N 1
ATOM 798 C CA . GLU A 1 93 ? -0.073 -11.256 -5.802 1.00 95.62 93 GLU A CA 1
ATOM 799 C C . GLU A 1 93 ? -0.242 -10.727 -7.233 1.00 95.62 93 GLU A C 1
ATOM 801 O O . GLU A 1 93 ? 0.455 -11.176 -8.148 1.00 95.62 93 GLU A O 1
ATOM 806 N N . TYR A 1 94 ? -1.060 -9.685 -7.425 1.00 94.69 94 TYR A N 1
ATOM 807 C CA . TYR A 1 94 ? -1.276 -9.058 -8.729 1.00 94.69 94 TYR A CA 1
ATOM 808 C C . TYR A 1 94 ? 0.030 -8.569 -9.367 1.00 94.69 94 TYR A C 1
ATOM 810 O O . TYR A 1 94 ? 0.322 -8.910 -10.515 1.00 94.69 94 TYR A O 1
ATOM 818 N N . ARG A 1 95 ? 0.879 -7.841 -8.628 1.00 92.62 95 ARG A N 1
ATOM 819 C CA . ARG A 1 95 ? 2.152 -7.332 -9.176 1.00 92.62 95 ARG A CA 1
ATOM 820 C C . ARG A 1 95 ? 3.157 -8.434 -9.530 1.00 92.62 95 ARG A C 1
ATOM 822 O O . ARG A 1 95 ? 4.045 -8.181 -10.337 1.00 92.62 95 ARG A O 1
ATOM 829 N N . LYS A 1 96 ? 3.038 -9.624 -8.927 1.00 89.25 96 LYS A N 1
ATOM 830 C CA . LYS A 1 96 ? 3.883 -10.798 -9.212 1.00 89.25 96 LYS A CA 1
ATOM 831 C C . LYS A 1 96 ? 3.336 -11.663 -10.349 1.00 89.25 96 LYS A C 1
ATOM 833 O O . LYS A 1 96 ? 4.096 -12.416 -10.940 1.00 89.25 96 LYS A O 1
ATOM 838 N N . SER A 1 97 ? 2.051 -11.536 -10.675 1.00 88.50 97 SER A N 1
ATOM 839 C CA . SER A 1 97 ? 1.364 -12.379 -11.664 1.00 88.50 97 SER A CA 1
ATOM 840 C C . SER A 1 97 ? 1.806 -12.184 -13.121 1.00 88.50 97 SER A C 1
ATOM 842 O O . SER A 1 97 ? 1.345 -12.909 -13.995 1.00 88.50 97 SER A O 1
ATOM 844 N N . GLY A 1 98 ? 2.620 -11.165 -13.415 1.00 83.56 98 GLY A N 1
ATOM 845 C CA . GLY A 1 98 ? 2.967 -10.770 -14.785 1.00 83.56 98 GLY A CA 1
ATOM 846 C C . GLY A 1 98 ? 1.873 -9.982 -15.518 1.00 83.56 98 GLY A C 1
ATOM 847 O O . GLY A 1 98 ? 2.155 -9.390 -16.551 1.00 83.56 98 GLY A O 1
ATOM 848 N N . LYS A 1 99 ? 0.652 -9.892 -14.967 1.00 87.31 99 LYS A N 1
ATOM 849 C CA . LYS A 1 99 ? -0.466 -9.129 -15.560 1.00 87.31 99 LYS A CA 1
ATOM 850 C C . LYS A 1 99 ? -0.372 -7.619 -15.335 1.00 87.31 99 LYS A C 1
ATOM 852 O O . LYS A 1 99 ? -1.082 -6.858 -15.982 1.00 87.31 99 LYS A O 1
ATOM 857 N N . LYS A 1 100 ? 0.478 -7.176 -14.401 1.00 92.00 100 LYS A N 1
ATOM 858 C CA . LYS A 1 100 ? 0.652 -5.757 -14.085 1.00 92.00 100 LYS A CA 1
ATOM 859 C C . LYS A 1 100 ? 1.333 -5.043 -15.262 1.00 92.00 100 LYS A C 1
ATOM 861 O O . LYS A 1 100 ? 2.485 -5.375 -15.553 1.00 92.00 100 LYS A O 1
ATOM 866 N N . PRO A 1 101 ? 0.704 -4.009 -15.844 1.00 89.56 101 PRO A N 1
ATOM 867 C CA . PRO A 1 101 ? 1.332 -3.186 -16.871 1.00 89.56 101 PRO A CA 1
ATOM 868 C C . PRO A 1 101 ? 2.696 -2.628 -16.432 1.00 89.56 101 PRO A C 1
ATOM 870 O O . PRO A 1 101 ? 2.947 -2.422 -15.236 1.00 89.56 101 PRO A O 1
ATOM 873 N N . GLN A 1 102 ? 3.605 -2.420 -17.387 1.00 84.38 102 GLN A N 1
ATOM 874 C CA . GLN A 1 102 ? 4.959 -1.925 -17.096 1.00 84.38 102 GLN A CA 1
ATOM 875 C C . GLN A 1 102 ? 4.954 -0.473 -16.594 1.00 84.38 102 GLN A C 1
ATOM 877 O O . GLN A 1 102 ? 5.722 -0.139 -15.696 1.00 84.38 102 GLN A O 1
ATOM 882 N N . ASP A 1 103 ? 4.019 0.335 -17.091 1.00 87.00 103 ASP A N 1
ATOM 883 C CA . ASP A 1 103 ? 3.774 1.740 -16.733 1.00 87.00 103 ASP A CA 1
ATOM 884 C C . ASP A 1 103 ? 3.073 1.925 -15.369 1.00 87.00 103 ASP A C 1
ATOM 886 O O . ASP A 1 103 ? 2.811 3.051 -14.941 1.00 87.00 103 ASP A O 1
ATOM 890 N N . ILE A 1 104 ? 2.801 0.831 -14.648 1.00 92.81 104 ILE A N 1
ATOM 891 C CA . ILE A 1 104 ? 2.302 0.846 -13.271 1.00 92.81 104 ILE A CA 1
ATOM 892 C C . ILE A 1 104 ? 3.422 0.400 -12.323 1.00 92.81 104 ILE A C 1
ATOM 894 O O . ILE A 1 104 ? 3.918 -0.729 -12.439 1.00 92.81 104 ILE A O 1
ATOM 898 N N . PRO A 1 105 ? 3.817 1.213 -11.331 1.00 92.75 105 PRO A N 1
ATOM 899 C CA . PRO A 1 105 ? 4.917 0.857 -10.444 1.00 92.75 105 PRO A CA 1
ATOM 900 C C . PRO A 1 105 ? 4.559 -0.313 -9.523 1.00 92.75 105 PRO A C 1
ATOM 902 O O . PRO A 1 105 ? 3.481 -0.374 -8.935 1.00 92.75 105 PRO A O 1
ATOM 905 N N . SER A 1 106 ? 5.507 -1.232 -9.314 1.00 92.19 106 SER A N 1
ATOM 906 C CA . SER A 1 106 ? 5.350 -2.345 -8.358 1.00 92.19 106 SER A CA 1
ATOM 907 C C . SER A 1 106 ? 5.295 -1.879 -6.897 1.00 92.19 106 SER A C 1
ATOM 909 O O . SER A 1 106 ? 4.729 -2.568 -6.045 1.00 92.19 106 SER A O 1
ATOM 911 N N . ASN A 1 107 ? 5.918 -0.735 -6.598 1.00 92.56 107 ASN A N 1
ATOM 912 C CA . ASN A 1 107 ? 5.992 -0.121 -5.272 1.00 92.56 107 ASN A CA 1
ATOM 913 C C . ASN A 1 107 ? 5.485 1.330 -5.352 1.00 92.56 107 ASN A C 1
ATOM 915 O O . ASN A 1 107 ? 6.298 2.253 -5.325 1.00 92.56 107 ASN A O 1
ATOM 919 N N . PRO A 1 108 ? 4.161 1.546 -5.448 1.00 94.50 108 PRO A N 1
ATOM 920 C CA . PRO A 1 108 ? 3.591 2.874 -5.685 1.00 94.50 108 PRO A CA 1
ATOM 921 C C . PRO A 1 108 ? 3.945 3.884 -4.585 1.00 94.50 108 PRO A C 1
ATOM 923 O O . PRO A 1 108 ? 4.214 5.032 -4.901 1.00 94.50 108 PRO A O 1
ATOM 926 N N . HIS A 1 109 ? 4.086 3.451 -3.326 1.00 93.50 109 HIS A N 1
ATOM 927 C CA . HIS A 1 109 ? 4.540 4.311 -2.221 1.00 93.50 109 HIS A CA 1
ATOM 928 C C . HIS A 1 109 ? 5.947 4.908 -2.417 1.00 93.50 109 HIS A C 1
ATOM 930 O O . HIS A 1 109 ? 6.276 5.912 -1.797 1.00 93.50 109 HIS A O 1
ATOM 936 N N . ARG A 1 110 ? 6.807 4.287 -3.240 1.00 92.31 110 ARG A N 1
ATOM 937 C CA . ARG A 1 110 ? 8.140 4.827 -3.561 1.00 92.31 110 ARG A CA 1
ATOM 938 C C . ARG A 1 110 ? 8.113 5.766 -4.757 1.00 92.31 110 ARG A C 1
ATOM 940 O O . ARG A 1 110 ? 8.954 6.656 -4.817 1.00 92.31 110 ARG A O 1
ATOM 947 N N . THR A 1 111 ? 7.199 5.525 -5.693 1.00 92.81 111 THR A N 1
ATOM 948 C CA . THR A 1 111 ? 7.058 6.308 -6.924 1.00 92.81 111 THR A CA 1
ATOM 949 C C . THR A 1 111 ? 6.249 7.581 -6.682 1.00 92.81 111 THR A C 1
ATOM 951 O O . THR A 1 111 ? 6.671 8.647 -7.102 1.00 92.81 111 THR A O 1
ATOM 954 N N . TYR A 1 112 ? 5.138 7.488 -5.951 1.00 94.62 112 TYR A N 1
ATOM 955 C CA . TYR A 1 112 ? 4.180 8.575 -5.725 1.00 94.62 112 TYR A CA 1
ATOM 956 C C . TYR A 1 112 ? 4.246 9.093 -4.287 1.00 94.62 112 TYR A C 1
ATOM 958 O O . TYR A 1 112 ? 3.233 9.143 -3.601 1.00 94.62 112 TYR A O 1
ATOM 966 N N . LYS A 1 113 ? 5.450 9.376 -3.777 1.00 93.25 113 LYS A N 1
ATOM 967 C CA . LYS A 1 113 ? 5.667 9.658 -2.344 1.00 93.25 113 LYS A CA 1
ATOM 968 C C . LYS A 1 113 ? 4.781 10.786 -1.812 1.00 93.25 113 LYS A C 1
ATOM 970 O O . LYS A 1 113 ? 4.230 10.640 -0.727 1.00 93.25 113 LYS A O 1
ATOM 975 N N . GLU A 1 114 ? 4.628 11.854 -2.590 1.00 92.62 114 GLU A N 1
ATOM 976 C CA . GLU A 1 114 ? 3.881 13.051 -2.191 1.00 92.62 114 GLU A CA 1
ATOM 977 C C . GLU A 1 114 ? 2.361 12.837 -2.258 1.00 92.62 114 GLU A C 1
ATOM 979 O O . GLU A 1 114 ? 1.615 13.355 -1.429 1.00 92.62 114 GLU A O 1
ATOM 984 N N . GLU A 1 115 ? 1.874 12.043 -3.217 1.00 94.81 115 GLU A N 1
ATOM 985 C CA . GLU A 1 115 ? 0.440 11.764 -3.361 1.00 94.81 115 GLU A CA 1
ATOM 986 C C . GLU A 1 115 ? -0.033 10.514 -2.600 1.00 94.81 115 GLU A C 1
ATOM 988 O O . GLU A 1 115 ? -1.238 10.257 -2.511 1.00 94.81 115 GLU A O 1
ATOM 993 N N . TRP A 1 116 ? 0.889 9.716 -2.056 1.00 93.62 116 TRP A N 1
ATOM 994 C CA . TRP A 1 116 ? 0.586 8.430 -1.439 1.00 93.62 116 TRP A CA 1
ATOM 995 C C . TRP A 1 116 ? -0.143 8.580 -0.100 1.00 93.62 116 TRP A C 1
ATOM 997 O O . TRP A 1 116 ? 0.444 8.906 0.928 1.00 93.62 116 TRP A O 1
ATOM 1007 N N . LYS A 1 117 ? -1.428 8.218 -0.088 1.00 89.75 117 LYS A N 1
ATOM 1008 C CA . LYS A 1 117 ? -2.288 8.228 1.113 1.00 89.75 117 LYS A CA 1
ATOM 1009 C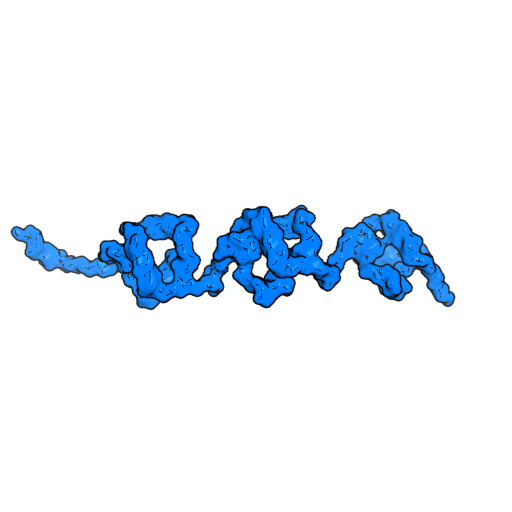 C . LYS A 1 117 ? -2.452 6.855 1.767 1.00 89.75 117 LYS A C 1
ATOM 1011 O O . LYS A 1 117 ? -3.358 6.642 2.568 1.00 89.75 117 LYS A O 1
ATOM 1016 N N . GLY A 1 118 ? -1.596 5.903 1.408 1.00 91.31 118 GLY A N 1
ATOM 1017 C CA . GLY A 1 118 ? -1.676 4.528 1.885 1.00 91.31 118 GLY A CA 1
ATOM 1018 C C . GLY A 1 118 ? -2.333 3.569 0.896 1.00 91.31 118 GLY A C 1
ATOM 1019 O O . GLY A 1 118 ? -2.965 3.946 -0.092 1.00 91.31 118 GLY A O 1
ATOM 1020 N N . ILE A 1 119 ? -2.178 2.277 1.187 1.00 93.25 119 ILE A N 1
ATOM 1021 C CA . ILE A 1 119 ? -2.627 1.204 0.296 1.00 93.25 119 ILE A CA 1
ATOM 1022 C C . ILE A 1 119 ? -4.152 1.184 0.133 1.00 93.25 119 ILE A C 1
ATOM 1024 O O . ILE A 1 119 ? -4.647 0.818 -0.926 1.00 93.25 119 ILE A O 1
ATOM 1028 N N . GLY A 1 120 ? -4.913 1.616 1.143 1.00 92.19 120 GLY A N 1
ATOM 1029 C CA . GLY A 1 120 ? -6.369 1.668 1.042 1.00 92.19 120 GLY A CA 1
ATOM 1030 C C . GLY A 1 120 ? -6.874 2.681 0.019 1.00 92.19 120 GLY A C 1
ATOM 1031 O O . GLY A 1 120 ? -7.842 2.387 -0.677 1.00 92.19 120 GLY A O 1
ATOM 1032 N N . ASP A 1 121 ? -6.205 3.830 -0.112 1.00 93.75 121 ASP A N 1
ATOM 1033 C CA . ASP A 1 121 ? -6.512 4.827 -1.143 1.00 93.75 121 ASP A CA 1
ATOM 1034 C C . ASP A 1 121 ? -6.159 4.305 -2.543 1.00 93.75 121 ASP A C 1
ATOM 1036 O O . ASP A 1 121 ? -6.973 4.374 -3.465 1.00 93.75 121 ASP 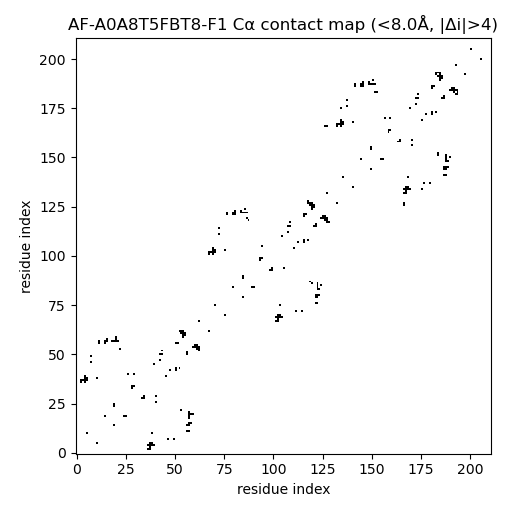A O 1
ATOM 1040 N N . TRP A 1 122 ? -4.977 3.699 -2.668 1.00 95.88 122 TRP A N 1
ATOM 1041 C CA . TRP A 1 122 ? -4.494 3.099 -3.911 1.00 95.88 122 TRP A CA 1
ATOM 1042 C C . TRP A 1 122 ? -5.421 2.012 -4.457 1.00 95.88 122 TRP A C 1
ATOM 1044 O O . TRP A 1 122 ? -5.714 1.990 -5.648 1.00 95.88 122 TRP A O 1
ATOM 1054 N N . LEU A 1 123 ? -5.911 1.134 -3.578 1.00 95.69 123 LEU A N 1
ATOM 1055 C CA . LEU A 1 123 ? -6.834 0.056 -3.940 1.00 95.69 123 LEU A CA 1
ATOM 1056 C C . LEU A 1 123 ? -8.302 0.509 -4.005 1.00 95.69 123 LEU A C 1
ATOM 1058 O O . LEU A 1 123 ? -9.150 -0.257 -4.439 1.00 95.69 123 LEU A O 1
ATOM 1062 N N . GLY A 1 124 ? -8.626 1.727 -3.555 1.00 92.44 124 GLY A N 1
ATOM 1063 C CA . GLY A 1 124 ? -10.009 2.228 -3.519 1.00 92.44 124 GLY A CA 1
ATOM 1064 C C . GLY A 1 124 ? -10.868 1.637 -2.400 1.00 92.44 124 GLY A C 1
ATOM 1065 O O . GLY A 1 124 ? -12.087 1.749 -2.430 1.00 92.44 124 GLY A O 1
ATOM 1066 N N . THR A 1 125 ? -10.248 1.025 -1.390 1.00 88.25 125 THR A N 1
ATOM 1067 C CA . THR A 1 125 ? -10.957 0.424 -0.245 1.00 88.25 125 THR A CA 1
ATOM 1068 C C . THR A 1 125 ? -11.184 1.404 0.904 1.00 88.25 125 THR A C 1
ATOM 1070 O O . THR A 1 125 ? -11.934 1.098 1.827 1.00 88.25 125 THR A O 1
ATOM 1073 N N . GLY A 1 126 ? -10.482 2.544 0.908 1.00 82.56 126 GLY A N 1
ATOM 1074 C CA . GLY A 1 126 ? -10.545 3.532 1.991 1.00 82.56 126 GLY A CA 1
ATOM 1075 C C . GLY A 1 126 ? -10.003 3.032 3.338 1.00 82.56 126 GLY A C 1
ATOM 1076 O O . GLY A 1 126 ? -10.156 3.712 4.350 1.00 82.56 126 GLY A O 1
ATOM 1077 N N . ARG A 1 127 ? -9.374 1.847 3.381 1.00 82.50 127 ARG A N 1
ATOM 1078 C CA . ARG A 1 127 ? -8.797 1.279 4.606 1.00 82.50 127 ARG A CA 1
ATOM 1079 C C . ARG A 1 127 ? -7.533 2.032 5.010 1.00 82.50 127 ARG A C 1
ATOM 1081 O O . ARG A 1 127 ? -6.532 2.002 4.297 1.00 82.50 127 ARG A O 1
ATOM 1088 N N . ILE A 1 128 ? -7.565 2.648 6.184 1.00 81.94 128 ILE A N 1
ATOM 1089 C CA . ILE A 1 128 ? -6.403 3.297 6.794 1.00 81.94 128 ILE A CA 1
ATOM 1090 C C . ILE A 1 128 ? -5.759 2.297 7.753 1.00 81.94 128 ILE A C 1
ATOM 1092 O O . ILE A 1 128 ? -6.449 1.525 8.423 1.00 81.94 128 ILE A O 1
ATOM 1096 N N . ALA A 1 129 ? -4.429 2.257 7.784 1.00 78.25 129 ALA A N 1
ATOM 1097 C CA . ALA A 1 129 ? -3.736 1.401 8.729 1.00 78.25 129 ALA A CA 1
ATOM 1098 C C . ALA A 1 129 ? -3.981 1.893 10.164 1.00 78.25 129 ALA A C 1
ATOM 1100 O O . ALA A 1 129 ? -4.079 3.093 10.420 1.00 78.25 129 ALA A O 1
ATOM 1101 N N . THR A 1 130 ? -4.075 0.966 11.117 1.00 78.44 130 THR A N 1
ATOM 1102 C CA . THR A 1 130 ? -4.436 1.286 12.507 1.00 78.44 130 THR A CA 1
ATOM 1103 C C . THR A 1 130 ? -3.515 2.334 13.135 1.00 78.44 130 THR A C 1
ATOM 1105 O O . THR A 1 130 ? -3.980 3.126 13.949 1.00 78.44 130 THR A O 1
ATOM 1108 N N . GLN A 1 131 ? -2.226 2.342 12.774 1.00 77.81 131 GLN A N 1
ATOM 1109 C CA . GLN A 1 131 ? -1.255 3.318 13.277 1.00 77.81 131 GLN A CA 1
ATOM 1110 C C . GLN A 1 131 ? -1.450 4.737 12.721 1.00 77.81 131 GLN A C 1
ATOM 1112 O O . GLN A 1 131 ? -1.077 5.691 13.391 1.00 77.81 131 GLN A O 1
ATOM 1117 N N . ASP A 1 132 ? -2.072 4.866 11.548 1.00 79.75 132 ASP A N 1
ATOM 1118 C CA . ASP A 1 132 ? -2.305 6.144 10.861 1.00 79.75 132 ASP A CA 1
ATOM 1119 C C . ASP A 1 132 ? -3.744 6.650 11.073 1.00 79.75 132 ASP A C 1
ATOM 1121 O O . ASP A 1 132 ? -4.155 7.671 10.526 1.00 79.75 132 ASP A O 1
ATOM 1125 N N . THR A 1 133 ? -4.551 5.915 11.846 1.00 84.38 133 THR A N 1
ATOM 1126 C CA . THR A 1 133 ? -5.947 6.269 12.114 1.00 84.38 133 THR A CA 1
ATOM 1127 C C . THR A 1 133 ? -6.041 7.305 13.228 1.00 84.38 133 THR A C 1
ATOM 1129 O O . THR A 1 133 ? -5.712 7.026 14.382 1.00 84.38 133 THR A O 1
ATOM 1132 N N . THR A 1 134 ? -6.590 8.474 12.902 1.00 88.56 134 THR A N 1
ATOM 1133 C CA . THR A 1 134 ? -6.993 9.477 13.893 1.00 88.56 134 THR A CA 1
ATOM 1134 C C . THR A 1 134 ? -8.391 9.154 14.410 1.00 88.56 134 THR A C 1
ATOM 1136 O O . THR A 1 134 ? -9.371 9.229 13.670 1.00 88.56 134 THR A O 1
ATOM 1139 N N . TYR A 1 135 ? -8.490 8.791 15.688 1.00 92.00 135 TYR A N 1
ATOM 1140 C CA . TYR A 1 135 ? -9.777 8.550 16.337 1.00 92.00 135 TYR A CA 1
ATOM 1141 C C . TYR A 1 135 ? -10.391 9.850 16.834 1.00 92.00 135 TYR A C 1
ATOM 1143 O O . TYR A 1 135 ? -9.696 10.715 17.372 1.00 92.00 135 TYR A O 1
ATOM 1151 N N . ARG A 1 136 ? -11.712 9.962 16.718 1.00 94.06 136 ARG A N 1
ATOM 1152 C CA . ARG A 1 136 ? -12.433 11.127 17.229 1.00 94.06 136 ARG A CA 1
ATOM 1153 C C . ARG A 1 136 ? -12.386 11.198 18.766 1.00 94.06 136 ARG A C 1
ATOM 1155 O O . ARG A 1 136 ? -12.213 10.156 19.413 1.00 94.06 136 ARG A O 1
ATOM 1162 N N . PRO A 1 137 ? -12.568 12.382 19.377 1.00 96.00 137 PRO A N 1
ATOM 1163 C CA . PRO A 1 137 ? -12.551 12.534 20.830 1.00 96.00 137 PRO A CA 1
ATOM 1164 C C . PRO A 1 137 ? -13.558 11.615 21.531 1.00 96.00 137 PRO A C 1
ATOM 1166 O O . PRO A 1 137 ? -14.664 11.396 21.036 1.00 96.00 137 PRO A O 1
ATOM 1169 N N . PHE A 1 138 ? -13.204 11.108 22.718 1.00 95.69 138 PHE A N 1
ATOM 1170 C CA . PHE A 1 138 ? -14.023 10.127 23.444 1.00 95.69 138 PHE A CA 1
ATOM 1171 C C . PHE A 1 138 ? -15.484 10.564 23.620 1.00 95.69 138 PHE A C 1
ATOM 1173 O O . PHE A 1 138 ? -16.388 9.752 23.440 1.00 95.69 138 PHE A O 1
ATOM 1180 N N . LYS A 1 139 ? -15.724 11.839 23.959 1.00 95.69 139 LYS A N 1
ATOM 1181 C CA . LYS A 1 139 ? -17.078 12.369 24.187 1.00 95.69 139 LYS A CA 1
ATOM 1182 C C . LYS A 1 139 ? -17.950 12.261 22.935 1.00 95.69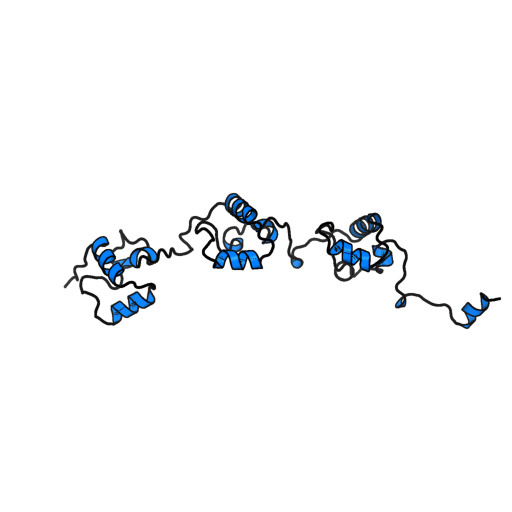 139 LYS A C 1
ATOM 1184 O O . LYS A 1 139 ? -19.025 11.675 23.015 1.00 95.69 139 LYS A O 1
ATOM 1189 N N . GLU A 1 140 ? -17.452 12.736 21.796 1.00 96.06 140 GLU A N 1
ATOM 1190 C CA . GLU A 1 140 ? -18.149 12.655 20.507 1.00 96.06 140 GLU A CA 1
ATOM 1191 C C . GLU A 1 140 ? -18.353 11.204 20.066 1.00 96.06 140 GLU A C 1
ATOM 1193 O O . GLU A 1 140 ? -19.435 10.824 19.621 1.00 96.06 140 GLU A O 1
ATOM 1198 N N . ALA A 1 141 ? -17.323 10.369 20.233 1.00 96.06 141 ALA A N 1
ATOM 1199 C CA . ALA A 1 141 ? -17.387 8.955 19.896 1.00 96.06 141 ALA A CA 1
ATOM 1200 C C . ALA A 1 141 ? -18.458 8.229 20.716 1.00 96.06 141 ALA A C 1
ATOM 1202 O O . ALA A 1 141 ? -19.249 7.459 20.175 1.00 96.06 141 ALA A O 1
ATOM 1203 N N . ARG A 1 142 ? -18.528 8.524 22.015 1.00 95.56 142 ARG A N 1
ATOM 1204 C CA . ARG A 1 142 ? -19.526 7.967 22.924 1.00 95.56 142 ARG A CA 1
ATOM 1205 C C . ARG A 1 142 ? -20.933 8.443 22.575 1.00 95.56 142 ARG A C 1
ATOM 1207 O O . ARG A 1 142 ? -21.853 7.639 22.576 1.00 95.56 142 ARG A O 1
ATOM 1214 N N . GLU A 1 143 ? -21.124 9.726 22.282 1.00 96.06 143 GLU A N 1
ATOM 1215 C CA . GLU A 1 143 ? -22.431 10.253 21.863 1.00 96.06 143 GLU A CA 1
ATOM 1216 C C . GLU A 1 143 ? -22.920 9.610 20.569 1.00 96.06 143 GLU A C 1
ATOM 1218 O O . GLU A 1 143 ? -24.091 9.245 20.469 1.00 96.06 143 GLU A O 1
ATOM 1223 N N . PHE A 1 144 ? -22.021 9.411 19.605 1.00 96.12 144 PHE A N 1
ATOM 1224 C CA . PHE A 1 144 ? -22.316 8.660 18.393 1.00 96.12 144 PHE A CA 1
ATOM 1225 C C . PHE A 1 144 ? -22.743 7.222 18.711 1.00 96.12 144 PHE A C 1
ATOM 1227 O O . PHE A 1 144 ? -23.797 6.787 18.254 1.00 96.12 144 PHE A O 1
ATOM 1234 N N . VAL A 1 145 ? -21.972 6.492 19.525 1.00 95.38 145 VAL A N 1
ATOM 1235 C CA . VAL A 1 145 ? -22.286 5.090 19.841 1.00 95.38 145 VAL A CA 1
ATOM 1236 C C . VAL A 1 145 ? -23.587 4.949 20.627 1.00 95.38 145 VAL A C 1
ATOM 1238 O O . VAL A 1 145 ? -24.360 4.038 20.343 1.00 95.38 145 VAL A O 1
ATOM 1241 N N . LYS A 1 146 ? -23.890 5.871 21.545 1.00 94.94 146 LYS A N 1
ATOM 1242 C CA . LYS A 1 146 ? -25.171 5.883 22.269 1.00 94.94 146 LYS A CA 1
ATOM 1243 C C . LYS A 1 146 ? -26.372 6.007 21.331 1.00 94.94 146 LYS A C 1
ATOM 1245 O O . LYS A 1 146 ? -27.380 5.343 21.550 1.00 94.94 146 LYS A O 1
ATOM 1250 N N . LYS A 1 147 ? -26.257 6.796 20.256 1.00 95.69 147 LYS A N 1
ATOM 1251 C CA . LYS A 1 147 ? -27.314 6.935 19.236 1.00 95.69 147 LYS A CA 1
ATOM 1252 C C . LYS A 1 147 ? -27.566 5.646 18.445 1.00 95.69 147 LYS A C 1
ATOM 1254 O O . LYS A 1 147 ? -28.625 5.524 17.844 1.00 95.69 147 LYS A O 1
ATOM 1259 N N . LEU A 1 148 ? -26.632 4.689 18.450 1.00 94.25 148 LEU A N 1
ATOM 1260 C CA . LEU A 1 148 ? -26.814 3.389 17.793 1.00 94.25 148 LEU A CA 1
ATOM 1261 C C . LEU A 1 148 ? -27.749 2.451 18.573 1.00 94.25 148 LEU A C 1
ATOM 1263 O O . LEU A 1 148 ? -28.210 1.469 18.002 1.00 94.25 148 LEU A O 1
ATOM 1267 N N . GLY A 1 149 ? -28.003 2.718 19.862 1.00 94.19 149 GLY A N 1
ATOM 1268 C CA . GLY A 1 149 ? -28.937 1.932 20.676 1.00 94.19 149 GLY A CA 1
ATOM 1269 C C . GLY A 1 149 ? -28.509 0.484 20.948 1.00 94.19 149 GLY A C 1
ATOM 1270 O O . GLY A 1 149 ? -29.361 -0.353 21.236 1.00 94.19 149 GLY A O 1
ATOM 1271 N N . LEU A 1 150 ? -27.212 0.177 20.853 1.00 94.56 150 LEU A N 1
ATOM 1272 C CA . LEU A 1 150 ? -26.674 -1.170 21.076 1.00 94.56 150 LEU A CA 1
ATOM 1273 C C . LEU A 1 150 ? -26.738 -1.535 22.567 1.00 94.56 150 LEU A C 1
ATOM 1275 O O . LEU A 1 150 ? -26.287 -0.767 23.416 1.00 94.56 150 LEU A O 1
ATOM 1279 N N . GLN A 1 151 ? -27.245 -2.721 22.890 1.00 92.00 151 GLN A N 1
ATOM 1280 C CA . GLN A 1 151 ? -27.521 -3.150 24.267 1.00 92.00 151 GLN A CA 1
ATOM 1281 C C . GLN A 1 151 ? -26.397 -3.984 24.883 1.00 92.00 151 GLN A C 1
ATOM 1283 O O . GLN A 1 151 ? -26.350 -4.191 26.097 1.00 92.00 151 GLN A O 1
ATOM 1288 N N . SER A 1 152 ? -25.467 -4.480 24.067 1.00 91.12 152 SER A N 1
ATOM 1289 C CA . SER A 1 152 ? -24.481 -5.456 24.520 1.00 91.12 152 SER A CA 1
ATOM 1290 C C . SER A 1 152 ? -23.118 -5.308 23.844 1.00 91.12 152 SER A C 1
ATOM 1292 O O . SER A 1 152 ? -22.974 -4.798 22.731 1.00 91.12 152 SER A O 1
ATOM 1294 N N . GLY A 1 153 ? -22.072 -5.806 24.511 1.00 90.31 153 GLY A N 1
ATOM 1295 C CA . GLY A 1 153 ? -20.730 -5.875 23.921 1.00 90.31 153 GLY A CA 1
ATOM 1296 C C . GLY A 1 153 ? -20.658 -6.789 22.686 1.00 90.31 153 GLY A C 1
ATOM 1297 O O . GLY A 1 153 ? -19.823 -6.573 21.804 1.0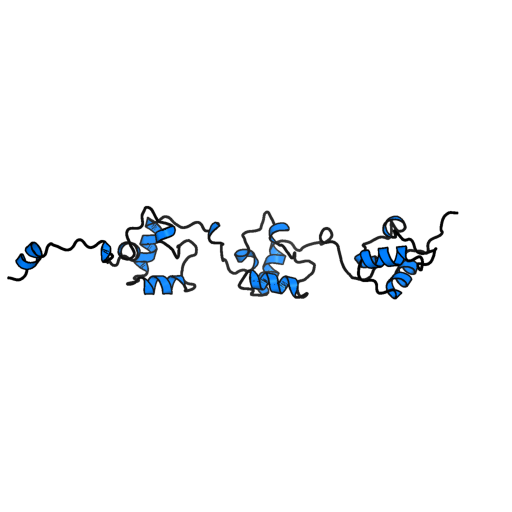0 90.31 153 GLY A O 1
ATOM 1298 N N . SER A 1 154 ? -21.545 -7.783 22.590 1.00 92.25 154 SER A N 1
ATOM 1299 C CA . SER A 1 154 ? -21.710 -8.644 21.412 1.00 92.25 154 SER A CA 1
ATOM 1300 C C . SER A 1 154 ? -22.289 -7.880 20.224 1.00 92.25 154 SER A C 1
ATOM 1302 O O . SER A 1 154 ? -21.774 -8.003 19.111 1.00 92.25 154 SER A O 1
ATOM 1304 N N . GLU A 1 155 ? -23.294 -7.035 20.452 1.00 94.75 155 GLU A N 1
ATOM 1305 C CA . GLU A 1 155 ? -23.822 -6.130 19.428 1.00 94.75 155 GLU A CA 1
ATOM 1306 C C . GLU A 1 155 ? -22.774 -5.109 18.989 1.00 94.75 155 GLU A C 1
ATOM 1308 O O . GLU A 1 155 ? -22.581 -4.921 17.791 1.00 94.75 155 GLU A O 1
ATOM 1313 N N . TRP A 1 156 ? -22.016 -4.529 19.927 1.00 95.06 156 TRP A N 1
ATOM 1314 C CA . TRP A 1 156 ? -20.882 -3.656 19.602 1.00 95.06 156 TRP A CA 1
ATOM 1315 C C . TRP A 1 156 ? -19.859 -4.347 18.699 1.00 95.06 156 TRP A C 1
ATOM 1317 O O . TRP A 1 156 ? -19.426 -3.792 17.689 1.00 95.06 156 TRP A O 1
ATOM 1327 N N . THR A 1 157 ? -19.493 -5.583 19.037 1.00 93.88 157 THR A N 1
ATOM 1328 C CA . THR A 1 157 ? -18.551 -6.381 18.246 1.00 93.88 157 THR A CA 1
ATOM 1329 C C . THR A 1 157 ? -19.093 -6.659 16.845 1.00 93.88 157 THR A C 1
ATOM 1331 O O . THR A 1 157 ? -18.351 -6.553 15.869 1.00 93.88 157 THR A O 1
ATOM 1334 N N . SER A 1 158 ? -20.381 -6.983 16.734 1.00 94.25 158 SER A N 1
ATOM 1335 C CA . SER A 1 158 ? -21.046 -7.257 15.456 1.00 94.25 158 SER A CA 1
ATOM 1336 C C . SER A 1 158 ? -21.141 -5.999 14.592 1.00 94.25 158 SER A C 1
ATOM 1338 O O . SER A 1 158 ? -20.772 -6.029 13.420 1.00 94.25 158 SER A O 1
ATOM 1340 N N . TYR A 1 159 ? -21.516 -4.865 15.191 1.00 94.12 159 TYR A N 1
ATOM 1341 C CA . TYR A 1 159 ? -21.503 -3.556 14.545 1.00 94.12 159 TYR A CA 1
ATOM 1342 C C . TYR A 1 159 ? -20.109 -3.209 14.018 1.00 94.12 159 TYR A C 1
ATOM 1344 O O . TYR A 1 159 ? -19.962 -2.815 12.863 1.00 94.12 159 TYR A O 1
ATOM 1352 N N . CYS A 1 160 ? -19.065 -3.427 14.820 1.00 91.75 160 CYS A N 1
ATOM 1353 C CA . CYS A 1 160 ? -17.705 -3.098 14.414 1.00 91.75 160 CYS A CA 1
ATOM 1354 C C . CYS A 1 160 ? -17.132 -3.995 13.310 1.00 91.75 160 CYS A C 1
ATOM 1356 O O . CYS A 1 160 ? -16.189 -3.581 12.639 1.00 91.75 160 CYS A O 1
ATOM 1358 N N . LYS A 1 161 ? -17.661 -5.213 13.152 1.00 88.00 161 LYS A N 1
ATOM 1359 C CA . LYS A 1 161 ? -17.319 -6.130 12.054 1.00 88.00 161 LYS A CA 1
ATOM 1360 C C . LYS A 1 161 ? -18.103 -5.840 10.773 1.00 88.00 161 LYS A C 1
ATOM 1362 O O . LYS A 1 161 ? -17.739 -6.365 9.728 1.00 88.00 161 LYS A O 1
ATOM 1367 N N . SER A 1 162 ? -19.164 -5.042 10.858 1.00 87.75 162 SER A N 1
ATOM 1368 C CA . SER A 1 162 ? -19.917 -4.589 9.692 1.00 87.75 162 SER A CA 1
ATOM 1369 C C . SER A 1 162 ? -19.219 -3.421 8.992 1.00 87.75 162 SER A C 1
ATOM 1371 O O . SER A 1 162 ? -18.439 -2.691 9.606 1.00 87.75 162 SER A O 1
ATOM 1373 N N . ASP A 1 163 ? -19.585 -3.167 7.737 1.00 82.38 163 ASP A N 1
ATOM 1374 C CA . ASP A 1 163 ? -19.098 -2.010 6.973 1.00 82.38 163 ASP A CA 1
ATOM 1375 C C . ASP A 1 163 ? -19.714 -0.671 7.427 1.00 82.38 163 ASP A C 1
ATOM 1377 O O . ASP A 1 163 ? -19.399 0.384 6.882 1.00 82.38 163 ASP A O 1
ATOM 1381 N N . LYS A 1 164 ? -20.588 -0.688 8.445 1.00 87.50 164 LYS A N 1
ATOM 1382 C CA . LYS A 1 164 ? -21.262 0.512 8.964 1.00 87.50 164 LYS A CA 1
ATOM 1383 C C . LYS A 1 164 ? -20.414 1.296 9.962 1.00 87.50 164 LYS A C 1
ATOM 1385 O O . LYS A 1 164 ? -20.721 2.455 10.223 1.00 87.50 164 LYS A O 1
ATOM 1390 N N . LYS A 1 165 ? -19.372 0.689 10.546 1.00 90.81 165 LYS A N 1
ATOM 1391 C CA . LYS A 1 165 ? -18.536 1.350 11.555 1.00 90.81 165 LYS A CA 1
ATOM 1392 C C . LYS A 1 165 ? -17.671 2.436 10.897 1.00 90.81 165 LYS A C 1
ATOM 1394 O O . LYS A 1 165 ? -16.785 2.092 10.113 1.00 90.81 165 LYS A O 1
ATOM 1399 N N . PRO A 1 166 ? -17.812 3.712 11.293 1.00 89.38 166 PRO A N 1
ATOM 1400 C CA . PRO A 1 166 ? -16.925 4.770 10.824 1.00 89.38 166 PRO A CA 1
ATOM 1401 C C . PRO A 1 166 ? -15.447 4.467 11.117 1.00 89.38 166 PRO A C 1
ATOM 1403 O O . PRO A 1 166 ? -15.117 3.786 12.097 1.00 89.38 166 PRO A O 1
ATOM 1406 N N . GLN A 1 167 ? -14.541 4.952 10.266 1.00 85.62 167 GLN A N 1
ATOM 1407 C CA . GLN A 1 167 ? -13.098 4.703 10.411 1.00 85.62 167 GLN A CA 1
ATOM 1408 C C . GLN A 1 167 ? -12.505 5.392 11.651 1.00 85.62 167 GLN A C 1
ATOM 1410 O O . GLN A 1 167 ? -11.620 4.839 12.296 1.00 85.62 167 GLN A O 1
ATOM 1415 N N . ASP A 1 168 ? -13.057 6.541 12.039 1.00 89.75 168 ASP A N 1
ATOM 1416 C CA . ASP A 1 168 ? -12.666 7.345 13.205 1.00 89.75 168 ASP A CA 1
ATOM 1417 C C . ASP A 1 168 ? -13.189 6.792 14.548 1.00 89.75 168 ASP A C 1
ATOM 1419 O O . ASP A 1 168 ? -12.914 7.361 15.609 1.00 89.75 168 ASP A O 1
ATOM 1423 N N . ILE A 1 169 ? -13.920 5.671 14.520 1.00 92.88 169 ILE A N 1
ATOM 1424 C CA . ILE A 1 169 ? -14.415 4.955 15.698 1.00 92.88 169 ILE A CA 1
ATOM 1425 C C . ILE A 1 169 ? -13.566 3.695 15.936 1.00 92.88 169 ILE A C 1
ATOM 1427 O O . ILE A 1 169 ? -13.541 2.787 15.089 1.00 92.88 169 ILE A O 1
ATOM 1431 N N . PRO A 1 170 ? -12.890 3.578 17.093 1.00 92.00 170 PRO A N 1
ATOM 1432 C CA . PRO A 1 170 ? -12.029 2.437 17.366 1.00 92.00 170 PRO A CA 1
ATOM 1433 C C . PRO A 1 170 ? -12.831 1.177 17.684 1.00 92.00 170 PRO A C 1
ATOM 1435 O O . PRO A 1 170 ? -13.770 1.214 18.472 1.00 92.00 170 PRO A O 1
ATOM 1438 N N . TYR A 1 171 ? -12.391 0.027 17.162 1.00 91.44 171 TYR A N 1
ATOM 1439 C CA . TYR A 1 171 ? -12.895 -1.283 17.600 1.00 91.44 171 TYR A CA 1
ATOM 1440 C C . TYR A 1 171 ? -12.557 -1.526 19.081 1.00 91.44 171 TYR A C 1
ATOM 1442 O O . TYR A 1 171 ? -13.416 -1.856 19.898 1.00 91.44 171 TYR A O 1
ATOM 1450 N N . ASN A 1 172 ? -11.280 -1.335 19.439 1.00 90.69 172 ASN A N 1
ATOM 1451 C CA . ASN A 1 172 ? -10.779 -1.522 20.799 1.00 90.69 172 ASN A CA 1
ATOM 1452 C C . ASN A 1 172 ? -10.803 -0.195 21.570 1.00 90.69 172 ASN A C 1
ATOM 1454 O O . ASN A 1 172 ? -9.773 0.439 21.810 1.00 90.69 172 ASN A O 1
ATOM 1458 N N . THR A 1 173 ? -12.007 0.213 21.950 1.00 93.06 173 THR A N 1
ATOM 1459 C CA . THR A 1 173 ? -12.303 1.459 22.672 1.00 93.06 173 THR A CA 1
ATOM 1460 C C . THR A 1 173 ? -11.527 1.583 23.981 1.00 93.06 173 THR A C 1
ATOM 1462 O O . THR A 1 173 ? -10.964 2.637 24.255 1.00 93.06 173 THR A O 1
ATOM 1465 N N . LYS A 1 174 ? -11.407 0.494 24.753 1.00 92.12 174 LYS A N 1
ATOM 1466 C CA . LYS A 1 174 ? -10.624 0.448 26.000 1.00 92.12 174 LYS A CA 1
ATOM 1467 C C . LYS A 1 174 ? -9.151 0.792 25.773 1.00 92.12 174 LYS A C 1
ATOM 1469 O O . LYS A 1 174 ? -8.543 1.445 26.618 1.00 92.12 174 LYS A O 1
ATOM 1474 N N . LYS A 1 175 ? -8.560 0.323 24.668 1.00 92.31 175 LYS A N 1
ATOM 1475 C CA . LYS A 1 175 ? -7.157 0.605 24.336 1.00 92.31 175 LYS A CA 1
ATOM 1476 C C . LYS A 1 175 ? -6.968 2.064 23.928 1.00 92.31 175 LYS A C 1
ATOM 1478 O O . LYS A 1 175 ? -6.022 2.690 24.392 1.00 92.31 175 LYS A O 1
ATOM 1483 N N . VAL A 1 176 ? -7.857 2.585 23.083 1.00 93.50 176 VAL A N 1
ATOM 1484 C CA . VAL A 1 176 ? -7.747 3.945 22.533 1.00 93.50 176 VAL A CA 1
ATOM 1485 C C . VAL A 1 176 ? -8.093 5.008 23.577 1.00 93.50 176 VAL A C 1
ATOM 1487 O O . VAL A 1 176 ? -7.321 5.934 23.791 1.00 93.50 176 VAL A O 1
ATOM 1490 N N . TYR A 1 177 ? -9.193 4.836 24.307 1.00 94.69 177 TYR A N 1
ATOM 1491 C CA . TYR A 1 177 ? -9.683 5.795 25.298 1.00 94.69 177 TYR A CA 1
ATOM 1492 C C . TYR A 1 177 ? -9.344 5.379 26.729 1.00 94.69 177 TYR A C 1
ATOM 1494 O O . TYR A 1 177 ? -10.164 5.503 27.633 1.00 94.69 177 TYR A O 1
ATOM 1502 N N . LYS A 1 178 ? -8.132 4.860 26.958 1.00 93.88 178 LYS A N 1
ATOM 1503 C CA . LYS A 1 178 ? -7.729 4.249 28.239 1.00 93.88 178 LYS A CA 1
ATOM 1504 C C . LYS A 1 178 ? -8.032 5.117 29.471 1.00 93.88 178 LYS A C 1
ATOM 1506 O O . LYS A 1 178 ? -8.383 4.565 30.509 1.00 93.88 178 LYS A O 1
ATOM 1511 N N . LYS A 1 179 ? -7.880 6.444 29.361 1.00 93.62 179 LYS A N 1
ATOM 1512 C CA . LYS A 1 179 ? -8.104 7.404 30.459 1.00 93.62 179 LYS A CA 1
ATOM 1513 C C . LYS A 1 179 ? -9.590 7.643 30.747 1.00 93.62 179 LYS A C 1
ATOM 1515 O O . LYS A 1 179 ? -9.978 7.699 31.907 1.00 93.62 179 LYS A O 1
ATOM 1520 N N . ASP A 1 180 ? -10.409 7.736 29.704 1.00 93.88 180 ASP A N 1
ATOM 1521 C CA . ASP A 1 180 ? -11.833 8.071 29.817 1.00 93.88 180 ASP A CA 1
ATOM 1522 C C . ASP A 1 180 ? -12.743 6.835 29.900 1.00 93.88 180 ASP A C 1
ATOM 1524 O O . ASP A 1 180 ? -13.929 6.939 30.216 1.00 93.88 180 ASP A O 1
ATOM 1528 N N . TRP A 1 181 ? -12.199 5.646 29.632 1.00 93.69 181 TRP A N 1
ATOM 1529 C CA . TRP A 1 181 ? -12.949 4.398 29.563 1.00 93.69 181 TRP A CA 1
ATOM 1530 C C . TRP A 1 181 ? -13.485 3.946 30.927 1.00 93.69 181 TRP A C 1
ATOM 1532 O O . TRP A 1 181 ? -12.761 3.402 31.766 1.00 93.69 181 TRP A O 1
ATOM 1542 N N . LYS A 1 182 ? -14.801 4.068 31.125 1.00 90.88 182 LYS A N 1
ATOM 1543 C CA . LYS A 1 182 ? -15.475 3.633 32.363 1.00 90.88 182 LYS A CA 1
ATOM 1544 C C . LYS A 1 182 ? -16.037 2.214 32.292 1.00 90.88 182 LYS A C 1
ATOM 1546 O O . LYS A 1 182 ? -16.197 1.565 33.330 1.00 90.88 182 LYS A O 1
ATOM 1551 N N . GLY A 1 183 ? -16.235 1.686 31.089 1.00 91.56 183 GLY A N 1
ATOM 1552 C CA . GLY A 1 183 ? -16.760 0.346 30.844 1.00 91.56 183 GLY A CA 1
ATOM 1553 C C . GLY A 1 183 ? -17.702 0.332 29.647 1.00 91.56 183 GLY A C 1
ATOM 1554 O O . GLY A 1 183 ? -18.090 1.382 29.142 1.00 91.56 183 GLY A O 1
ATOM 1555 N N . MET A 1 184 ? -18.085 -0.870 29.214 1.00 91.94 184 MET A N 1
ATOM 1556 C CA . MET A 1 184 ? -18.945 -1.023 28.039 1.00 91.94 184 MET A CA 1
ATOM 1557 C C . MET A 1 184 ? -20.330 -0.389 28.249 1.00 91.94 184 MET A C 1
ATOM 1559 O O . MET A 1 184 ? -20.854 0.212 27.322 1.00 91.94 184 MET A O 1
ATOM 1563 N N . GLY A 1 185 ? -20.884 -0.430 29.467 1.00 92.19 185 GLY A N 1
ATOM 1564 C CA . GLY A 1 185 ? -22.176 0.205 29.746 1.00 92.19 185 GLY A CA 1
ATOM 1565 C C . GLY A 1 185 ? -22.165 1.737 29.678 1.00 92.19 185 GLY A C 1
ATOM 1566 O O . GLY A 1 185 ? -23.145 2.324 29.233 1.00 92.19 185 GLY A O 1
ATOM 1567 N N . ASP A 1 186 ? -21.058 2.406 30.038 1.00 93.38 186 ASP A N 1
ATOM 1568 C CA . ASP A 1 186 ? -20.912 3.864 29.832 1.00 93.38 186 ASP A CA 1
ATOM 1569 C C . ASP A 1 186 ? -20.770 4.204 28.342 1.00 93.38 186 ASP A C 1
ATOM 1571 O O . ASP A 1 186 ? -21.354 5.176 27.860 1.00 93.38 186 ASP A O 1
ATOM 1575 N N . TRP A 1 187 ? -20.020 3.372 27.616 1.00 94.88 187 TRP A N 1
ATOM 1576 C CA . TRP A 1 187 ? -19.783 3.527 26.186 1.00 94.88 187 TRP A CA 1
ATOM 1577 C C . TRP A 1 187 ? -21.052 3.370 25.349 1.00 94.88 187 TRP A C 1
ATOM 1579 O O . TRP A 1 187 ? -21.337 4.222 24.513 1.00 94.88 187 TRP A O 1
ATOM 1589 N N . LEU A 1 188 ? -21.818 2.307 25.604 1.00 94.69 188 LEU A N 1
ATOM 1590 C CA . LEU A 1 188 ? -23.068 2.017 24.901 1.00 94.69 188 LEU A CA 1
ATOM 1591 C C . LEU A 1 188 ? -24.251 2.836 25.437 1.00 94.69 188 LEU A C 1
ATOM 1593 O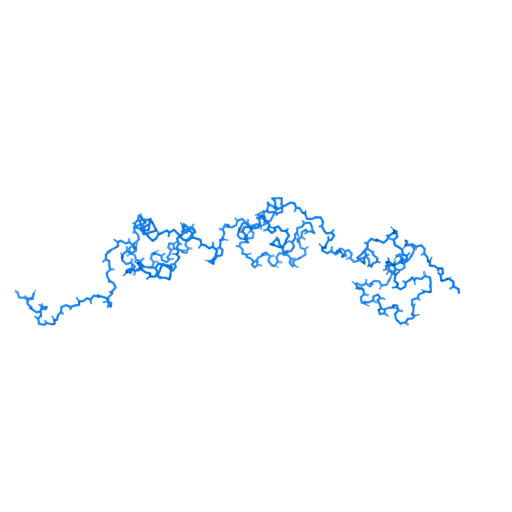 O . LEU A 1 188 ? -25.237 3.018 24.736 1.00 94.69 188 LEU A O 1
ATOM 1597 N N . GLY A 1 189 ? -24.155 3.362 26.663 1.00 92.44 189 GLY A N 1
ATOM 1598 C CA . GLY A 1 189 ? -25.245 4.095 27.313 1.00 92.44 189 GLY A CA 1
ATOM 1599 C C . GLY A 1 189 ? -26.288 3.213 27.995 1.00 92.44 189 GLY A C 1
ATOM 1600 O O . GLY A 1 189 ? -27.338 3.721 28.365 1.00 92.44 189 GLY A O 1
ATOM 1601 N N . THR A 1 190 ? -25.998 1.928 28.211 1.00 90.25 190 THR A N 1
ATOM 1602 C CA . THR A 1 190 ? -26.915 0.973 28.861 1.00 90.25 190 THR A CA 1
ATOM 1603 C C . THR A 1 190 ? -26.939 1.097 30.386 1.00 90.25 190 THR A C 1
ATOM 1605 O O . THR A 1 190 ? -27.761 0.473 31.048 1.00 90.25 190 THR A O 1
ATOM 1608 N N . GLY A 1 191 ? -25.991 1.834 30.979 1.00 80.69 191 GLY A N 1
ATOM 1609 C CA . GLY A 1 191 ? -25.855 1.949 32.437 1.00 80.69 191 GLY A CA 1
ATOM 1610 C C . GLY A 1 191 ? -25.350 0.675 33.128 1.00 80.69 191 GLY A C 1
ATOM 1611 O O . GLY A 1 191 ? -25.158 0.672 34.342 1.00 80.69 191 GLY A O 1
ATOM 1612 N N . THR A 1 192 ? -25.075 -0.398 32.377 1.00 81.75 192 THR A N 1
ATOM 1613 C CA . THR A 1 192 ? -24.592 -1.668 32.928 1.00 81.75 192 THR A CA 1
ATOM 1614 C C . THR A 1 192 ? -23.205 -1.504 33.550 1.00 81.75 192 THR A C 1
ATOM 1616 O O . THR A 1 192 ? -22.225 -1.172 32.873 1.00 81.75 192 THR A O 1
ATOM 1619 N N . ILE A 1 193 ? -23.096 -1.781 34.848 1.00 78.94 193 ILE A N 1
ATOM 1620 C CA . ILE A 1 193 ? -21.820 -1.790 35.565 1.00 78.94 193 ILE A CA 1
ATOM 1621 C C . ILE A 1 193 ? -21.206 -3.183 35.432 1.00 78.94 193 ILE A C 1
ATOM 1623 O O . ILE A 1 193 ? -21.876 -4.192 35.633 1.00 78.94 193 ILE A O 1
ATOM 1627 N N . ALA A 1 194 ? -19.920 -3.247 35.082 1.00 74.06 194 ALA A N 1
ATOM 1628 C CA . ALA A 1 194 ? -19.213 -4.521 35.022 1.00 74.06 194 ALA A CA 1
ATOM 1629 C C . ALA A 1 194 ? -19.250 -5.204 36.397 1.00 74.06 194 ALA A C 1
ATOM 1631 O O . ALA A 1 194 ? -18.954 -4.559 37.400 1.00 74.06 194 ALA A O 1
ATOM 1632 N N . THR A 1 195 ? -19.571 -6.496 36.437 1.00 77.94 195 THR A N 1
ATOM 1633 C CA . THR A 1 195 ? -19.829 -7.257 37.674 1.00 77.94 195 THR A CA 1
ATOM 1634 C C . THR A 1 195 ? -18.728 -7.127 38.723 1.00 77.94 195 THR A C 1
ATOM 1636 O O . THR A 1 195 ? -19.022 -6.944 39.898 1.00 77.94 195 THR A O 1
ATOM 1639 N N . TYR A 1 196 ? -17.460 -7.118 38.307 1.00 77.62 196 TYR A N 1
ATOM 1640 C CA . TYR A 1 196 ? -16.303 -6.949 39.197 1.00 77.62 196 TYR A CA 1
ATOM 1641 C C . TYR A 1 196 ? -16.137 -5.529 39.779 1.00 77.62 196 TYR A C 1
ATOM 1643 O O . TYR A 1 196 ? -15.327 -5.324 40.678 1.00 77.62 196 TYR A O 1
ATOM 1651 N N . LYS A 1 197 ? -16.856 -4.529 39.253 1.00 79.88 197 LYS A N 1
ATOM 1652 C CA . LYS A 1 197 ? -16.916 -3.158 39.792 1.00 79.88 197 LYS A CA 1
ATOM 1653 C C . LYS A 1 197 ? -18.142 -2.927 40.677 1.00 79.88 197 LYS A C 1
ATOM 1655 O O . LYS A 1 197 ? -18.250 -1.858 41.276 1.00 79.88 197 LYS A O 1
ATOM 1660 N N . ILE A 1 198 ? -19.076 -3.877 40.727 1.00 81.38 198 ILE A N 1
ATOM 1661 C CA . ILE A 1 198 ? -20.268 -3.764 41.564 1.00 81.38 198 ILE A CA 1
ATOM 1662 C C . ILE A 1 198 ? -19.829 -3.914 43.022 1.00 81.38 198 ILE A C 1
ATOM 1664 O O . ILE A 1 198 ? -19.266 -4.934 43.413 1.00 81.38 198 ILE A O 1
ATOM 1668 N N . LYS A 1 199 ? -20.084 -2.881 43.830 1.00 82.69 199 LYS A N 1
ATOM 1669 C CA . LYS A 1 199 ? -19.967 -2.971 45.285 1.00 82.69 199 LYS A CA 1
ATOM 1670 C C . LYS A 1 199 ? -21.257 -3.577 45.820 1.00 82.69 199 LYS A C 1
ATOM 1672 O O . LYS A 1 199 ? -22.279 -2.897 45.885 1.00 82.69 199 LYS A O 1
ATOM 1677 N N . TYR A 1 200 ? -21.211 -4.859 46.155 1.00 81.94 200 TYR A N 1
ATOM 1678 C CA . TYR A 1 200 ? -22.319 -5.523 46.828 1.00 81.94 200 TYR A CA 1
ATOM 1679 C C . TYR A 1 200 ? -22.389 -5.060 48.285 1.00 81.94 200 TYR A C 1
ATOM 1681 O O . TYR A 1 200 ? -21.359 -4.807 48.913 1.00 81.94 200 TYR A O 1
ATOM 1689 N N . ARG A 1 201 ? -23.610 -4.937 48.814 1.00 83.12 201 ARG A N 1
ATOM 1690 C CA . ARG A 1 201 ? -23.833 -4.720 50.249 1.00 83.12 201 ARG A CA 1
ATOM 1691 C C . ARG A 1 201 ? -23.296 -5.917 51.027 1.00 83.12 201 ARG A C 1
ATOM 1693 O O . ARG A 1 201 ? -23.305 -7.039 50.514 1.00 83.12 201 ARG A O 1
ATOM 1700 N N . SER A 1 202 ? -22.858 -5.693 52.263 1.00 85.94 202 SER A N 1
ATOM 1701 C CA . SER A 1 202 ? -22.522 -6.811 53.144 1.00 85.94 202 SER A CA 1
ATOM 1702 C C . SER A 1 202 ? -23.755 -7.692 53.376 1.00 85.94 202 SER A C 1
ATOM 1704 O O . SER A 1 202 ? -24.894 -7.230 53.281 1.00 85.94 202 SER A O 1
ATOM 1706 N N . PHE A 1 203 ? -23.541 -8.966 53.710 1.00 83.56 203 PHE A N 1
ATOM 1707 C CA . PHE A 1 203 ? -24.633 -9.900 54.006 1.00 83.56 203 PHE A CA 1
ATOM 1708 C C . PHE A 1 203 ? -25.595 -9.357 55.081 1.00 83.56 203 PHE A C 1
ATOM 1710 O O . PHE A 1 203 ? -26.813 -9.461 54.942 1.00 83.56 203 PHE A O 1
ATOM 1717 N N . ILE A 1 204 ? -25.048 -8.713 56.118 1.00 84.44 204 ILE A N 1
ATOM 1718 C CA . ILE A 1 204 ? -25.818 -8.116 57.218 1.00 84.44 204 ILE A CA 1
ATOM 1719 C C . ILE A 1 204 ? -26.695 -6.966 56.713 1.00 84.44 204 ILE A C 1
ATOM 1721 O O . ILE A 1 204 ? -27.869 -6.879 57.064 1.00 84.44 204 ILE A O 1
ATOM 1725 N N . GLU A 1 205 ? -26.148 -6.089 55.874 1.00 84.69 205 GLU A N 1
ATOM 1726 C CA . GLU A 1 205 ? -26.906 -4.981 55.292 1.00 84.69 205 GLU A CA 1
ATOM 1727 C C . GLU A 1 205 ? -27.963 -5.468 54.307 1.00 84.69 205 GLU A C 1
ATOM 1729 O O . GLU A 1 205 ? -29.053 -4.912 54.285 1.00 84.69 205 GLU A O 1
ATOM 1734 N N . ALA A 1 206 ? -27.675 -6.504 53.516 1.00 85.88 206 ALA A N 1
ATOM 1735 C CA . ALA A 1 206 ? -28.629 -7.076 52.570 1.00 85.88 206 ALA A CA 1
ATOM 1736 C C . ALA A 1 206 ? -29.839 -7.704 53.283 1.00 85.88 206 ALA A C 1
ATOM 1738 O O . ALA A 1 206 ? -30.971 -7.501 52.848 1.00 85.88 206 ALA A O 1
ATOM 1739 N N . ARG A 1 207 ? -29.621 -8.383 54.419 1.00 84.31 207 ARG A N 1
ATOM 1740 C CA . ARG A 1 207 ? -30.684 -9.019 55.218 1.00 84.31 207 ARG A CA 1
ATOM 1741 C C . ARG A 1 207 ? -31.679 -8.022 55.830 1.00 84.31 207 ARG A C 1
ATOM 1743 O O . ARG A 1 207 ? -32.810 -8.397 56.111 1.00 84.31 207 ARG A O 1
ATOM 1750 N N . LYS A 1 208 ? -31.300 -6.748 55.989 1.00 87.19 208 LYS A N 1
ATOM 1751 C CA . LYS A 1 208 ? -32.220 -5.680 56.435 1.00 87.19 208 LYS A CA 1
ATOM 1752 C C . LYS A 1 208 ? -33.295 -5.320 55.401 1.00 87.19 208 LYS A C 1
ATOM 1754 O O . LYS A 1 208 ? -34.248 -4.645 55.754 1.00 87.19 208 LYS A O 1
ATOM 1759 N N . PHE A 1 209 ? -33.138 -5.739 54.144 1.00 80.56 209 PHE A N 1
ATOM 1760 C CA . PHE A 1 209 ? -34.091 -5.468 53.060 1.00 80.56 209 PHE A CA 1
ATOM 1761 C C . PHE A 1 209 ? -34.982 -6.675 52.727 1.00 80.56 209 PHE A C 1
ATOM 1763 O O . PHE A 1 209 ? -35.740 -6.615 51.765 1.00 80.56 209 PHE A O 1
ATOM 1770 N N . SER A 1 210 ? -34.861 -7.777 53.474 1.00 74.75 210 SER A N 1
ATOM 1771 C CA . SER A 1 210 ? -35.623 -9.016 53.264 1.00 74.75 210 SER A CA 1
ATOM 1772 C C . SER A 1 210 ? -36.621 -9.317 54.395 1.00 74.75 210 SER A C 1
ATOM 1774 O O . SER A 1 210 ? -36.936 -10.485 54.616 1.00 74.75 210 SER A O 1
ATOM 1776 N N . GLN A 1 211 ? -37.056 -8.295 55.140 1.00 58.62 211 GLN A N 1
ATOM 1777 C CA . GLN A 1 211 ? -38.143 -8.332 56.130 1.00 58.62 211 GLN A CA 1
ATOM 1778 C C . GLN A 1 211 ? -39.246 -7.381 55.682 1.00 58.62 211 GLN A C 1
ATOM 1780 O O . GLN A 1 211 ? -40.421 -7.743 55.889 1.00 58.62 211 GLN A O 1
#

Foldseek 3Di:
DPQAADDLVVLLVVLQVVLDQDLVSLLVVVVVVPDDSNHDSCVCVVNVVPDDDPCSSNVNVDDDLVPAQADDLVVLLVVLLVVLQQDPVSLQCCLVVVVDDSNRDSCVCVVVVPPDPDPCSSNVNPDDPPVRAAADDLVVLLVVLLVVQDQDPVSLLVCVPDPNDDSNHDSPCCVVVVPPDQDPCSSNVVVDHDPVPDDDDPPVVVVVVVD